Protein AF-A0A5E4VEJ4-F1 (afdb_monomer_lite)

Sequence (225 aa):
MPIIQTTYNMKASEAIQQILTDVASAKANGNQQIIIANLEAYLASALTKAQAEESSAGAEQITEAEHNLEVWKAQLTASTNHSIEMFKSVIEAGQTALRSAIVINGGAAAALLAFAGNAITKGQSLSGDPLLSKVGLGLGWFVAGIGFAGFATGLRYLGQFAYSAWHANRQRSYARVIGDVINCMTIALGIASFTTFFIGGYSTYSAIAKPSETPITYVTPQRGG

Radius of gyration: 43.46 Å; chains: 1; bounding box: 95×43×135 Å

Foldseek 3Di:
DDDPPPLDLCDPVNLVVVVVVVVVVCVVVVDPDDDVVVVVVVVVVSVVVNVVSVVVVVVVVVVVVVVVVVVVVVVVVVVVVVVVVVVVVVVVVLLVLLVVLLVLLVVLLVVLVVVLVVCPVVVVDDDPPLLNVLLVVLSVLSVLLNVLSVVLVVLLVVLVVLVVVCVVPVVPPVSPVSSVVSNVSSVVSSVSSVVSNVVSVVSNCCSVVDDDPDDPPPPDPPPDD

Organism: NCBI:txid1537710

pLDDT: mean 83.49, std 14.88, range [32.09, 98.25]

Secondary structure (DSSP, 8-state):
-----------HHHHHHHHHHHHHHHHHTT-----HHHHHHHHHHHHHHHHHHHHHHHHHHHHHHHHHHHHHHHHHHHHHHHHHHHHHHHHHHHHHHHHHHHHHHHHHHHHHHHHHHHHHHTTSS-TT-HHHHHHHHHHHHHHHHHHHHHHHHHHHHHHHHHHHHHHH-TT-HHHHHHHHHHHHHHHHHHHHHHHHHHHHHHHHHHHHHS---------------

Structure (mmCIF, N/CA/C/O backbone):
data_AF-A0A5E4VEJ4-F1
#
_entry.id   AF-A0A5E4VEJ4-F1
#
loop_
_atom_site.group_PDB
_atom_site.id
_atom_site.type_symbol
_atom_site.label_atom_id
_atom_site.label_alt_id
_atom_site.label_comp_id
_atom_site.label_asym_id
_atom_site.label_entity_id
_atom_site.label_seq_id
_atom_site.pdbx_PDB_ins_code
_atom_site.Cartn_x
_atom_site.Cartn_y
_atom_site.Cartn_z
_atom_site.occupancy
_atom_site.B_iso_or_equiv
_atom_site.auth_seq_id
_atom_site.auth_comp_id
_atom_site.auth_asym_id
_atom_site.auth_atom_id
_atom_site.pdbx_PDB_model_num
ATOM 1 N N . MET A 1 1 ? -13.132 -23.777 37.820 1.00 36.94 1 MET A N 1
ATOM 2 C CA . MET A 1 1 ? -14.581 -23.865 38.102 1.00 36.94 1 MET A CA 1
ATOM 3 C C . MET A 1 1 ? -14.909 -22.800 39.132 1.00 36.94 1 MET A C 1
ATOM 5 O O . MET A 1 1 ? -14.422 -22.940 40.248 1.00 36.94 1 MET A O 1
ATOM 9 N N . PRO A 1 2 ? -15.624 -21.721 38.780 1.00 33.47 2 PRO A N 1
ATOM 10 C CA . PRO A 1 2 ? -16.095 -20.771 39.774 1.00 33.47 2 PRO A CA 1
ATOM 11 C C . PRO A 1 2 ? -17.357 -21.337 40.435 1.00 33.47 2 PRO A C 1
ATOM 13 O O . PRO A 1 2 ? -18.257 -21.836 39.759 1.00 33.47 2 PRO A O 1
ATOM 16 N N . ILE A 1 3 ? -17.388 -21.305 41.763 1.00 32.09 3 ILE A N 1
ATOM 17 C CA . ILE A 1 3 ? -18.571 -21.618 42.559 1.00 32.09 3 ILE A CA 1
ATOM 18 C C . ILE A 1 3 ? -19.457 -20.375 42.485 1.00 32.09 3 ILE A C 1
ATOM 20 O O . ILE A 1 3 ? -19.128 -19.351 43.074 1.00 32.09 3 ILE A O 1
ATOM 24 N N . ILE A 1 4 ? -20.541 -20.451 41.715 1.00 36.22 4 ILE A N 1
ATOM 25 C CA . ILE A 1 4 ? -21.575 -19.415 41.675 1.00 36.22 4 ILE A CA 1
ATOM 26 C C . ILE A 1 4 ? -22.337 -19.514 43.002 1.00 36.22 4 ILE A C 1
ATOM 28 O O . ILE A 1 4 ? -23.220 -20.359 43.151 1.00 36.22 4 ILE A O 1
ATOM 32 N N . GLN A 1 5 ? -21.966 -18.700 43.993 1.00 33.97 5 GLN A N 1
ATOM 33 C CA . GLN A 1 5 ? -22.848 -18.454 45.130 1.00 33.97 5 GLN A CA 1
ATOM 34 C C . GLN A 1 5 ? -24.013 -17.620 44.605 1.00 33.97 5 GLN A C 1
ATOM 36 O O . GLN A 1 5 ? -23.849 -16.484 44.186 1.00 33.97 5 GLN A O 1
ATOM 41 N N . THR A 1 6 ? -25.182 -18.248 44.516 1.00 37.34 6 THR A N 1
ATOM 42 C CA . THR A 1 6 ? -26.414 -17.579 44.100 1.00 37.34 6 THR A CA 1
ATOM 43 C C . THR A 1 6 ? -26.909 -16.776 45.299 1.00 37.34 6 THR A C 1
ATOM 45 O O . THR A 1 6 ? -27.499 -17.347 46.215 1.00 37.34 6 THR A O 1
ATOM 48 N N . THR A 1 7 ? -26.602 -15.482 45.338 1.00 45.97 7 THR A N 1
ATOM 49 C CA . THR A 1 7 ? -27.059 -14.550 46.376 1.00 45.97 7 THR A CA 1
ATOM 50 C C . THR A 1 7 ? -28.583 -14.428 46.270 1.00 45.97 7 THR A C 1
ATOM 52 O O . THR A 1 7 ? -29.122 -13.880 45.307 1.00 45.97 7 THR A O 1
ATOM 55 N N . TYR A 1 8 ? -29.301 -15.046 47.211 1.00 44.69 8 TYR A N 1
ATOM 56 C CA . TYR A 1 8 ? -30.762 -15.097 47.230 1.00 44.69 8 TYR A CA 1
ATOM 57 C C . TYR A 1 8 ? -31.291 -13.737 47.700 1.00 44.69 8 TYR A C 1
ATOM 59 O O . TYR A 1 8 ? -31.298 -13.434 48.886 1.00 44.69 8 TYR A O 1
ATOM 67 N N . ASN A 1 9 ? -31.689 -12.890 46.757 1.00 54.06 9 ASN A N 1
ATOM 68 C CA . ASN A 1 9 ? -32.349 -11.623 47.049 1.00 54.06 9 ASN A CA 1
ATOM 69 C C . ASN A 1 9 ? -33.775 -11.947 47.535 1.00 54.06 9 ASN A C 1
ATOM 71 O O . ASN A 1 9 ? -34.619 -12.276 46.698 1.00 54.06 9 ASN A O 1
ATOM 75 N N . MET A 1 10 ? -34.045 -11.937 48.849 1.00 54.84 10 MET A N 1
ATOM 76 C CA . MET A 1 10 ? -35.395 -12.216 49.360 1.00 54.84 10 MET A CA 1
ATOM 77 C C . MET A 1 10 ? -36.360 -11.161 48.827 1.00 54.84 10 MET A C 1
ATOM 79 O O . MET A 1 10 ? -36.371 -10.009 49.261 1.00 54.84 10 MET A O 1
ATOM 83 N N . LYS A 1 11 ? -37.209 -11.546 47.876 1.00 64.69 11 LYS A N 1
ATOM 84 C CA . LYS A 1 11 ? -38.255 -10.644 47.382 1.00 64.69 11 LYS A CA 1
ATOM 85 C C . LYS A 1 11 ? -39.215 -10.334 48.530 1.00 64.69 11 LYS A C 1
ATOM 87 O O . LYS A 1 11 ? -39.451 -11.181 49.387 1.00 64.69 11 LYS A O 1
ATOM 92 N N . ALA A 1 12 ? -39.862 -9.166 48.511 1.00 66.50 12 ALA A N 1
ATOM 93 C CA . ALA A 1 12 ? -40.876 -8.809 49.514 1.00 66.50 12 ALA A CA 1
ATOM 94 C C . ALA A 1 12 ? -41.949 -9.908 49.698 1.00 66.50 12 ALA A C 1
ATOM 96 O O . ALA A 1 12 ? -42.450 -10.125 50.798 1.00 66.50 12 ALA A O 1
ATOM 97 N N . SER A 1 13 ? -42.251 -10.654 48.631 1.00 70.81 13 SER A N 1
ATOM 98 C CA . SER A 1 13 ? -43.114 -11.836 48.666 1.00 70.81 13 SER A CA 1
ATOM 99 C C . SER A 1 13 ? -42.564 -12.987 49.516 1.00 70.81 13 SER A C 1
ATOM 101 O O . SER A 1 13 ? -43.336 -13.612 50.232 1.00 70.81 13 SER A O 1
ATOM 103 N N . GLU A 1 14 ? -41.260 -13.264 49.463 1.00 70.56 14 GLU A N 1
ATOM 104 C CA . GLU A 1 14 ? -40.598 -14.331 50.230 1.00 70.56 14 GLU A CA 1
ATOM 105 C C . GLU A 1 14 ? -40.458 -13.956 51.706 1.00 70.56 14 GLU A C 1
ATOM 107 O O . GLU A 1 14 ? -40.726 -14.787 52.571 1.00 70.56 14 GLU A O 1
ATOM 112 N N . ALA A 1 15 ? -40.160 -12.688 52.009 1.00 70.94 15 ALA A N 1
ATOM 113 C CA . ALA A 1 15 ? -40.146 -12.184 53.384 1.00 70.94 15 ALA A CA 1
ATOM 114 C C . ALA A 1 15 ? -41.523 -12.336 54.059 1.00 70.94 15 ALA A C 1
ATOM 116 O O . ALA A 1 15 ? -41.624 -12.811 55.190 1.00 70.94 15 ALA A O 1
ATOM 117 N N . ILE A 1 16 ? -42.606 -12.013 53.343 1.00 75.38 16 ILE A N 1
ATOM 118 C CA . ILE A 1 16 ? -43.983 -12.220 53.822 1.00 75.38 16 ILE A CA 1
ATOM 119 C C . ILE A 1 16 ? -44.295 -13.716 53.992 1.00 75.38 16 ILE A C 1
ATOM 121 O O . ILE A 1 16 ? -44.961 -14.106 54.952 1.00 75.38 16 ILE A O 1
ATOM 125 N N . GLN A 1 17 ? -43.795 -14.571 53.099 1.00 79.88 17 GLN A N 1
ATOM 126 C CA . GLN A 1 17 ? -43.983 -16.022 53.172 1.00 79.88 17 GLN A CA 1
ATOM 127 C C . GLN A 1 17 ? -43.268 -16.643 54.380 1.00 79.88 17 GLN A C 1
ATOM 129 O O . GLN A 1 17 ? -43.828 -17.514 55.049 1.00 79.88 17 GLN A O 1
ATOM 134 N N . GLN A 1 18 ? -42.069 -16.157 54.700 1.00 76.88 18 GLN A N 1
ATOM 135 C CA . GLN A 1 18 ? -41.315 -16.569 55.880 1.00 76.88 18 GLN A CA 1
ATOM 136 C C . GLN A 1 18 ? -42.045 -16.166 57.168 1.00 76.88 18 GLN A C 1
ATOM 138 O O . GLN A 1 18 ? -42.249 -17.007 58.042 1.00 76.88 18 GLN A O 1
ATOM 143 N N . ILE A 1 19 ? -42.549 -14.927 57.239 1.00 81.56 19 ILE A N 1
ATOM 144 C CA . ILE A 1 19 ? -43.364 -14.448 58.369 1.00 81.56 19 ILE A CA 1
ATOM 145 C C . ILE A 1 19 ? -44.601 -15.338 58.561 1.00 81.56 19 ILE A C 1
ATOM 147 O O . ILE A 1 19 ? -44.903 -15.753 59.680 1.00 81.56 19 ILE A O 1
ATOM 151 N N . LEU A 1 20 ? -45.313 -15.675 57.480 1.00 81.75 20 LEU A N 1
ATOM 152 C CA . LEU A 1 20 ? -46.487 -16.555 57.539 1.00 81.75 20 LEU A CA 1
ATOM 153 C C . LEU A 1 20 ? -46.141 -17.964 58.042 1.00 81.75 20 LEU A C 1
ATOM 155 O O . LEU A 1 20 ? -46.905 -18.548 58.814 1.00 81.75 20 LEU A O 1
ATOM 159 N N . THR A 1 21 ? -44.991 -18.498 57.634 1.00 84.12 21 THR A N 1
ATOM 160 C CA . THR A 1 21 ? -44.515 -19.833 58.026 1.00 84.12 21 THR A CA 1
ATOM 161 C C . THR A 1 21 ? -44.114 -19.879 59.502 1.00 84.12 21 THR A C 1
ATOM 163 O O . THR A 1 21 ? -44.470 -20.816 60.225 1.00 84.12 21 THR A O 1
ATOM 166 N N . ASP A 1 22 ? -43.451 -18.834 59.989 1.00 80.56 22 ASP A N 1
ATOM 167 C CA . ASP A 1 22 ? -43.015 -18.731 61.382 1.00 80.56 22 ASP A CA 1
ATOM 168 C C . ASP A 1 22 ? -44.213 -18.517 62.326 1.00 80.56 22 ASP A C 1
ATOM 170 O O . ASP A 1 22 ? -44.296 -19.135 63.392 1.00 80.56 22 ASP A O 1
ATOM 174 N N . VAL A 1 23 ? -45.215 -17.737 61.898 1.00 82.62 23 VAL A N 1
ATOM 175 C CA . VAL A 1 23 ? -46.492 -17.580 62.619 1.00 82.62 23 VAL A CA 1
ATOM 176 C C . VAL A 1 23 ? -47.275 -18.898 62.665 1.00 82.62 23 VAL A C 1
ATOM 178 O O . VAL A 1 23 ? -47.818 -19.258 63.714 1.00 82.62 23 VAL A O 1
ATOM 181 N N . ALA A 1 24 ? -47.317 -19.656 61.565 1.00 83.94 24 ALA A N 1
ATOM 182 C CA . ALA A 1 24 ? -47.952 -20.974 61.535 1.00 83.94 24 ALA A CA 1
ATOM 183 C C . ALA A 1 24 ? -47.256 -21.973 62.479 1.00 83.94 24 ALA A C 1
ATOM 185 O O . ALA A 1 24 ? -47.927 -22.739 63.174 1.00 83.94 24 ALA A O 1
ATOM 186 N N . SER A 1 25 ? -45.926 -21.913 62.565 1.00 81.56 25 SER A N 1
ATOM 187 C CA . SER A 1 25 ? -45.118 -22.750 63.460 1.00 81.56 25 SER A CA 1
ATOM 188 C C . SER A 1 25 ? -45.339 -22.397 64.935 1.00 81.56 25 SER A C 1
ATOM 190 O O . SER A 1 25 ? -45.527 -23.285 65.767 1.00 81.56 25 SER A O 1
ATOM 192 N N . ALA A 1 26 ? -45.414 -21.106 65.272 1.00 80.88 26 ALA A N 1
ATOM 193 C CA . ALA A 1 26 ? -45.757 -20.655 66.622 1.00 80.88 26 ALA A CA 1
ATOM 194 C C . ALA A 1 26 ? -47.153 -21.138 67.050 1.00 80.88 26 ALA A C 1
ATOM 196 O O . ALA A 1 26 ? -47.339 -21.587 68.182 1.00 80.88 26 ALA A O 1
ATOM 197 N N . LYS A 1 27 ? -48.117 -21.120 66.122 1.00 81.31 27 LYS A N 1
ATOM 198 C CA . LYS A 1 27 ? -49.472 -21.641 66.342 1.00 81.31 27 LYS A CA 1
ATOM 199 C C . LYS A 1 27 ? -49.487 -23.158 66.562 1.00 81.31 27 LYS A C 1
ATOM 201 O O . LYS A 1 27 ? -50.201 -23.631 67.443 1.00 81.31 27 LYS A O 1
ATOM 206 N N . ALA A 1 28 ? -48.698 -23.918 65.798 1.00 82.62 28 ALA A N 1
ATOM 207 C CA . ALA A 1 28 ? -48.566 -25.370 65.960 1.00 82.62 28 ALA A CA 1
ATOM 208 C C . ALA A 1 28 ? -47.948 -25.763 67.315 1.00 82.62 28 ALA A C 1
ATOM 210 O O . ALA A 1 28 ? -48.326 -26.778 67.893 1.00 82.62 28 ALA A O 1
ATOM 211 N N . ASN A 1 29 ? -47.075 -24.915 67.864 1.00 82.38 29 ASN A N 1
ATOM 212 C CA . ASN A 1 29 ? -46.458 -25.089 69.183 1.00 82.38 29 ASN A CA 1
ATOM 213 C C . ASN A 1 29 ? -47.370 -24.686 70.361 1.00 82.38 29 ASN A C 1
ATOM 215 O O . ASN A 1 29 ? -46.912 -24.610 71.498 1.00 82.38 29 ASN A O 1
ATOM 219 N N . GLY A 1 30 ? -48.659 -24.426 70.111 1.00 78.38 30 GLY A N 1
ATOM 220 C CA . GLY A 1 30 ? -49.653 -24.152 71.152 1.00 78.38 30 GLY A CA 1
ATOM 221 C C . GLY A 1 30 ? -49.738 -22.692 71.602 1.00 78.38 30 GLY A C 1
ATOM 222 O O . GLY A 1 30 ? -50.547 -22.381 72.479 1.00 78.38 30 GLY A O 1
ATOM 223 N N . ASN A 1 31 ? -48.979 -21.774 70.992 1.00 78.31 31 ASN A N 1
ATOM 224 C CA . ASN A 1 31 ? -49.109 -20.350 71.294 1.00 78.31 31 ASN A CA 1
ATOM 225 C C . ASN A 1 31 ? -50.397 -19.798 70.672 1.00 78.31 31 ASN A C 1
ATOM 227 O O . ASN A 1 31 ? -50.529 -19.696 69.453 1.00 78.31 31 ASN A O 1
ATOM 231 N N . GLN A 1 32 ? -51.346 -19.410 71.524 1.00 75.31 32 GLN A N 1
ATOM 232 C CA . GLN A 1 32 ? -52.608 -18.782 71.111 1.00 75.31 32 GLN A CA 1
ATOM 233 C C . GLN A 1 32 ? -52.542 -17.247 71.108 1.00 75.31 32 GLN A C 1
ATOM 235 O O . GLN A 1 32 ? -53.433 -16.596 70.568 1.00 75.31 32 GLN A O 1
ATOM 240 N N . GLN A 1 33 ? -51.497 -16.665 71.707 1.00 72.38 33 GLN A N 1
ATOM 241 C CA . GLN A 1 33 ? -51.284 -15.221 71.813 1.00 72.38 33 GLN A CA 1
ATOM 242 C C . GLN A 1 33 ? -49.807 -14.898 71.561 1.00 72.38 33 GLN A C 1
ATOM 244 O O . GLN A 1 33 ? -48.923 -15.605 72.045 1.00 72.38 33 GLN A O 1
ATOM 249 N N . ILE A 1 34 ? -49.543 -13.831 70.804 1.00 75.19 34 ILE A N 1
ATOM 250 C CA . ILE A 1 34 ? -48.192 -13.323 70.544 1.00 75.19 34 ILE A CA 1
ATOM 251 C C . ILE A 1 34 ? -48.031 -12.022 71.327 1.00 75.19 34 ILE A C 1
ATOM 253 O O . ILE A 1 34 ? -48.803 -11.082 71.147 1.00 75.19 34 ILE A O 1
ATOM 257 N N . ILE A 1 35 ? -47.026 -11.969 72.201 1.00 82.06 35 ILE A N 1
ATOM 258 C CA . ILE A 1 35 ? -46.667 -10.744 72.919 1.00 82.06 35 ILE A CA 1
ATOM 259 C C . ILE A 1 35 ? -46.070 -9.763 71.908 1.00 82.06 35 ILE A C 1
ATOM 261 O O . ILE A 1 35 ? -45.133 -10.116 71.191 1.00 82.06 35 ILE A O 1
ATOM 265 N N . ILE A 1 36 ? -46.587 -8.532 71.880 1.00 77.62 36 ILE A N 1
ATOM 266 C CA . ILE A 1 36 ? -46.180 -7.483 70.929 1.00 77.62 36 ILE A CA 1
ATOM 267 C C . ILE A 1 36 ? -44.658 -7.282 70.940 1.00 77.62 36 ILE A C 1
ATOM 269 O O . ILE A 1 36 ? -44.044 -7.288 69.880 1.00 77.62 36 ILE A O 1
ATOM 273 N N . ALA A 1 37 ? -44.036 -7.251 72.122 1.00 77.44 37 ALA A N 1
ATOM 274 C CA . ALA A 1 37 ? -42.585 -7.109 72.268 1.00 77.44 37 ALA A CA 1
ATOM 275 C C . ALA A 1 37 ? -41.772 -8.208 71.545 1.00 77.44 37 ALA A C 1
ATOM 277 O O . ALA A 1 37 ? -40.707 -7.937 70.994 1.00 77.44 37 ALA A O 1
ATOM 278 N N . ASN A 1 38 ? -42.277 -9.448 71.495 1.00 80.31 38 ASN A N 1
ATOM 279 C CA . ASN A 1 38 ? -41.603 -10.547 70.794 1.00 80.31 38 ASN A CA 1
ATOM 280 C C . ASN A 1 38 ? -41.754 -10.420 69.273 1.00 80.31 38 ASN A C 1
ATOM 282 O O . ASN A 1 38 ? -40.832 -10.756 68.530 1.00 80.31 38 ASN A O 1
ATOM 286 N N . LEU A 1 39 ? -42.906 -9.923 68.810 1.00 79.56 39 LEU A N 1
ATOM 287 C CA . LEU A 1 39 ? -43.142 -9.650 67.395 1.00 79.56 39 LEU A CA 1
ATOM 288 C C . LEU A 1 39 ? -42.284 -8.476 66.907 1.00 79.56 39 LEU A C 1
ATOM 290 O O . LEU A 1 39 ? -41.692 -8.567 65.837 1.00 79.56 39 LEU A O 1
ATOM 294 N N . GLU A 1 40 ? -42.160 -7.413 67.703 1.00 80.94 40 GLU A N 1
ATOM 295 C CA . GLU A 1 40 ? -41.285 -6.270 67.415 1.00 80.94 40 GLU A CA 1
ATOM 296 C C . GLU A 1 40 ? -39.817 -6.694 67.319 1.00 80.94 40 GLU A C 1
ATOM 298 O O . GLU A 1 40 ? -39.142 -6.344 66.352 1.00 80.94 40 GLU A O 1
ATOM 303 N N . ALA A 1 41 ? -39.334 -7.510 68.263 1.00 82.38 41 ALA A N 1
ATOM 304 C CA . ALA A 1 41 ? -37.970 -8.039 68.230 1.00 82.38 41 ALA A CA 1
ATOM 305 C C . ALA A 1 41 ? -37.714 -8.912 66.988 1.00 82.38 41 ALA A C 1
ATOM 307 O O . ALA A 1 41 ? -36.671 -8.795 66.340 1.00 82.38 41 ALA A O 1
ATOM 308 N N . TYR A 1 42 ? -38.680 -9.760 66.622 1.00 80.75 42 TYR A N 1
ATOM 309 C CA . TYR A 1 42 ? -38.592 -10.585 65.420 1.00 80.75 42 TYR A CA 1
ATOM 310 C C . TYR A 1 42 ? -38.570 -9.728 64.145 1.00 80.75 42 TYR A C 1
ATOM 312 O O . TYR A 1 42 ? -37.654 -9.875 63.334 1.00 80.75 42 TYR A O 1
ATOM 320 N N . LEU A 1 43 ? -39.507 -8.786 63.993 1.00 81.75 43 LEU A N 1
ATOM 321 C CA . LEU A 1 43 ? -39.581 -7.893 62.831 1.00 81.75 43 LEU A CA 1
ATOM 322 C C . LEU A 1 43 ? -38.334 -7.007 62.706 1.00 81.75 43 LEU A C 1
ATOM 324 O O . LEU A 1 43 ? -37.825 -6.840 61.601 1.00 81.75 43 LEU A O 1
ATOM 328 N N . ALA A 1 44 ? -37.790 -6.506 63.818 1.00 83.94 44 ALA A N 1
ATOM 329 C CA . ALA A 1 44 ? -36.536 -5.753 63.826 1.00 83.94 44 ALA A CA 1
ATOM 330 C C . ALA A 1 44 ? -35.353 -6.604 63.335 1.00 83.94 44 ALA A C 1
ATOM 332 O O . ALA A 1 44 ? -34.525 -6.135 62.550 1.00 83.94 44 ALA A O 1
ATOM 333 N N . SER A 1 45 ? -35.289 -7.876 63.742 1.00 78.81 45 SER A N 1
ATOM 334 C CA . SER A 1 45 ? -34.247 -8.799 63.279 1.00 78.81 45 SER A CA 1
ATOM 335 C C . SER A 1 45 ? -34.396 -9.159 61.794 1.00 78.81 45 SER A C 1
ATOM 337 O O . SER A 1 45 ? -33.396 -9.215 61.078 1.00 78.81 45 SER A O 1
ATOM 339 N N . ALA A 1 46 ? -35.630 -9.345 61.315 1.00 79.62 46 ALA A N 1
ATOM 340 C CA . ALA A 1 46 ? -35.928 -9.624 59.912 1.00 79.62 46 ALA A CA 1
ATOM 341 C C . ALA A 1 46 ? -35.592 -8.420 59.017 1.00 79.62 46 ALA A C 1
ATOM 343 O O . ALA A 1 46 ? -34.957 -8.588 57.979 1.00 79.62 46 ALA A O 1
ATOM 344 N N . LEU A 1 47 ? -35.929 -7.204 59.461 1.00 79.38 47 LEU A N 1
ATOM 345 C CA . LEU A 1 47 ? -35.583 -5.956 58.777 1.00 79.38 47 LEU A CA 1
ATOM 346 C C . LEU A 1 47 ? -34.064 -5.759 58.683 1.00 79.38 47 LEU A C 1
ATOM 348 O O . LEU A 1 47 ? -33.554 -5.429 57.618 1.00 79.38 47 LEU A O 1
ATOM 352 N N . THR A 1 48 ? -33.335 -6.015 59.773 1.00 82.31 48 THR A N 1
ATOM 353 C CA . THR A 1 48 ? -31.870 -5.869 59.807 1.00 82.31 48 THR A CA 1
ATOM 354 C C . THR A 1 48 ? -31.181 -6.835 58.837 1.00 82.31 48 THR A C 1
ATOM 356 O O . THR A 1 48 ? -30.234 -6.451 58.155 1.00 82.31 48 THR A O 1
ATOM 359 N N . LYS A 1 49 ? -31.667 -8.081 58.741 1.00 80.25 49 LYS A N 1
ATOM 360 C CA . LYS A 1 49 ? -31.159 -9.069 57.774 1.00 80.25 49 LYS A CA 1
ATOM 361 C C . LYS A 1 49 ? -31.439 -8.649 56.332 1.00 80.25 49 LYS A C 1
ATOM 363 O O . LYS A 1 49 ? -30.512 -8.637 55.532 1.00 80.25 49 LYS A O 1
ATOM 368 N N . ALA A 1 50 ? -32.671 -8.229 56.035 1.00 74.38 50 ALA A N 1
ATOM 369 C CA . ALA A 1 50 ? -33.047 -7.757 54.703 1.00 74.38 50 ALA A CA 1
ATOM 370 C C . ALA A 1 50 ? -32.199 -6.549 54.255 1.00 74.38 50 ALA A C 1
ATOM 372 O O . ALA A 1 50 ? -31.685 -6.534 53.143 1.00 74.38 50 ALA A O 1
ATOM 373 N N . GLN A 1 51 ? -31.966 -5.575 55.141 1.00 78.00 51 GLN A N 1
ATOM 374 C CA . GLN A 1 51 ? -31.125 -4.407 54.842 1.00 78.00 51 GLN A CA 1
ATOM 375 C C . GLN A 1 51 ? -29.648 -4.766 54.622 1.00 78.00 51 GLN A C 1
ATOM 377 O O . GLN A 1 51 ? -28.985 -4.167 53.773 1.00 78.00 51 GLN A O 1
ATOM 382 N N . ALA A 1 52 ? -29.114 -5.729 55.379 1.00 75.25 52 ALA A N 1
ATOM 383 C CA . ALA A 1 52 ? -27.744 -6.204 55.196 1.00 75.25 52 ALA A CA 1
ATOM 384 C C . ALA A 1 52 ? -27.566 -6.924 53.847 1.00 75.25 52 ALA A C 1
ATOM 386 O O . ALA A 1 52 ? -26.572 -6.684 53.163 1.00 75.25 52 ALA A O 1
ATOM 387 N N . GLU A 1 53 ? -28.544 -7.744 53.452 1.00 70.50 53 GLU A N 1
ATOM 388 C CA . GLU A 1 53 ? -28.562 -8.469 52.175 1.00 70.50 53 GLU A CA 1
ATOM 389 C C . GLU A 1 53 ? -28.745 -7.533 50.968 1.00 70.50 53 GLU A C 1
ATOM 391 O O . GLU A 1 53 ? -28.038 -7.678 49.970 1.00 70.50 53 GLU A O 1
ATOM 396 N N . GLU A 1 54 ? -29.619 -6.524 51.062 1.00 71.56 54 GLU A N 1
ATOM 397 C CA . GLU A 1 54 ? -29.773 -5.487 50.029 1.00 71.56 54 GLU A CA 1
ATOM 398 C C . GLU A 1 54 ? -28.481 -4.679 49.836 1.00 71.56 54 GLU A C 1
ATOM 400 O O . GLU A 1 54 ? -28.070 -4.409 48.705 1.00 71.56 54 GLU A O 1
ATOM 405 N N . SER A 1 55 ? -27.807 -4.327 50.936 1.00 72.88 55 SER A N 1
ATOM 406 C CA . SER A 1 55 ? -26.532 -3.601 50.906 1.00 72.88 55 SER A CA 1
ATOM 407 C C . SER A 1 55 ? -25.416 -4.430 50.257 1.00 72.88 55 SER A C 1
ATOM 409 O O . SER A 1 55 ? -24.674 -3.923 49.412 1.00 72.88 55 SER A O 1
ATOM 411 N N . SER A 1 56 ? -25.323 -5.727 50.575 1.00 71.38 56 SER A N 1
ATOM 412 C CA . SER A 1 56 ? -24.343 -6.625 49.952 1.00 71.38 56 SER A CA 1
ATOM 413 C C . SER A 1 56 ? -24.658 -6.926 48.485 1.00 71.38 56 SER A C 1
ATOM 415 O O . SER A 1 56 ? -23.743 -6.944 47.665 1.00 71.38 56 SER A O 1
ATOM 417 N N . ALA A 1 57 ? -25.935 -7.092 48.123 1.00 73.62 57 ALA A N 1
ATOM 418 C CA . ALA A 1 57 ? -26.359 -7.307 46.738 1.00 73.62 57 ALA A CA 1
ATOM 419 C C . ALA A 1 57 ? -26.110 -6.067 45.861 1.00 73.62 57 ALA A C 1
ATOM 421 O O . ALA A 1 57 ? -25.712 -6.192 44.702 1.00 73.62 57 ALA A O 1
ATOM 422 N N . GLY A 1 58 ? -26.295 -4.863 46.413 1.00 75.94 58 GLY A N 1
ATOM 423 C CA . GLY A 1 58 ? -25.919 -3.613 45.752 1.00 75.94 58 GLY A CA 1
ATOM 424 C C . GLY A 1 58 ? -24.409 -3.508 45.519 1.00 75.94 58 GLY A C 1
ATOM 425 O O . GLY A 1 58 ? -23.981 -3.129 44.430 1.00 75.94 58 GLY A O 1
ATOM 426 N N . ALA A 1 59 ? -23.595 -3.899 46.504 1.00 78.38 59 ALA A N 1
ATOM 427 C CA . ALA A 1 59 ? -22.137 -3.919 46.378 1.00 78.38 59 ALA A CA 1
ATOM 428 C C . ALA A 1 59 ? -21.639 -4.950 45.344 1.00 78.38 59 ALA A C 1
ATOM 430 O O . ALA A 1 59 ? -20.728 -4.646 44.569 1.00 78.38 59 ALA A O 1
ATOM 431 N N . GLU A 1 60 ? -22.253 -6.136 45.275 1.00 80.75 60 GLU A N 1
ATOM 432 C CA . GLU A 1 60 ? -21.965 -7.135 44.232 1.00 80.75 60 GLU A CA 1
ATOM 433 C C . GLU A 1 60 ? -22.330 -6.621 42.834 1.00 80.75 60 GLU A C 1
ATOM 435 O O . GLU A 1 60 ? -21.506 -6.715 41.926 1.00 80.75 60 GLU A O 1
ATOM 440 N N . GLN A 1 61 ? -23.506 -6.007 42.657 1.00 83.00 61 GLN A N 1
ATOM 441 C CA . GLN A 1 61 ? -23.913 -5.432 41.366 1.00 83.00 61 GLN A CA 1
ATOM 442 C C . GLN A 1 61 ? -22.981 -4.312 40.894 1.00 83.00 61 GLN A C 1
ATOM 444 O O . GLN A 1 61 ? -22.676 -4.228 39.705 1.00 83.00 61 GLN A O 1
ATOM 449 N N . ILE A 1 62 ? -22.514 -3.455 41.807 1.00 85.25 62 ILE A N 1
ATOM 450 C CA . ILE A 1 62 ? -21.528 -2.413 41.485 1.00 85.25 62 ILE A CA 1
ATOM 451 C C . ILE A 1 62 ? -20.211 -3.060 41.046 1.00 85.25 62 ILE A C 1
ATOM 453 O O . ILE A 1 62 ? -19.670 -2.681 40.011 1.00 85.25 62 ILE A O 1
ATOM 457 N N . THR A 1 63 ? -19.741 -4.074 41.775 1.00 87.12 63 THR A N 1
ATOM 458 C CA . THR A 1 63 ? -18.502 -4.801 41.452 1.00 87.12 63 THR A CA 1
ATOM 459 C C . THR A 1 63 ? -18.590 -5.494 40.087 1.00 87.12 63 THR A C 1
ATOM 461 O O . THR A 1 63 ? -17.655 -5.436 39.289 1.00 87.12 63 THR A O 1
ATOM 464 N N . GLU A 1 64 ? -19.728 -6.119 39.775 1.00 85.94 64 GLU A N 1
ATOM 465 C CA . GLU A 1 64 ? -19.978 -6.744 38.473 1.00 85.94 64 GLU A CA 1
ATOM 466 C C . GLU A 1 64 ? -20.034 -5.698 37.349 1.00 85.94 64 GLU A C 1
ATOM 468 O O . GLU A 1 64 ? -19.442 -5.889 36.283 1.00 85.94 64 GLU A O 1
ATOM 473 N N . ALA A 1 65 ? -20.701 -4.565 37.582 1.00 88.56 65 ALA A N 1
ATOM 474 C CA . ALA A 1 65 ? -20.757 -3.465 36.626 1.00 88.56 65 ALA A CA 1
ATOM 475 C C . ALA A 1 65 ? -19.367 -2.864 36.359 1.00 88.56 65 ALA A C 1
ATOM 477 O O . ALA A 1 65 ? -19.030 -2.602 35.202 1.00 88.56 65 ALA A O 1
ATOM 478 N N . GLU A 1 66 ? -18.546 -2.684 37.396 1.00 89.69 66 GLU A N 1
ATOM 479 C CA . GLU A 1 66 ? -17.156 -2.232 37.281 1.00 89.69 66 GLU A CA 1
ATOM 480 C C . GLU A 1 66 ? -16.311 -3.227 36.488 1.00 89.69 66 GLU A C 1
ATOM 482 O O . GLU A 1 66 ? -15.641 -2.832 35.532 1.00 89.69 66 GLU A O 1
ATOM 487 N N . HIS A 1 67 ? -16.410 -4.521 36.800 1.00 91.19 67 HIS A N 1
ATOM 488 C CA . HIS A 1 67 ? -15.706 -5.565 36.062 1.00 91.19 67 HIS A CA 1
ATOM 489 C C . HIS A 1 67 ? -16.095 -5.583 34.577 1.00 91.19 67 HIS A C 1
ATOM 491 O O . HIS A 1 67 ? -15.233 -5.592 33.696 1.00 91.19 67 HIS A O 1
ATOM 497 N N . ASN A 1 68 ? -17.393 -5.519 34.273 1.00 92.06 68 ASN A N 1
ATOM 498 C CA . ASN A 1 68 ? -17.889 -5.466 32.898 1.00 92.06 68 ASN A CA 1
ATOM 499 C C . ASN A 1 68 ? -17.387 -4.219 32.155 1.00 92.06 68 ASN A C 1
ATOM 501 O O . ASN A 1 68 ? -17.039 -4.288 30.974 1.00 92.06 68 ASN A O 1
ATOM 505 N N . LEU A 1 69 ? -17.307 -3.082 32.847 1.00 93.19 69 LEU A N 1
ATOM 506 C CA . LEU A 1 69 ? -16.775 -1.834 32.310 1.00 93.19 69 LEU A CA 1
ATOM 507 C C . LEU A 1 69 ? -15.270 -1.954 32.019 1.00 93.19 69 LEU A C 1
ATOM 509 O O . LEU A 1 69 ? -14.814 -1.508 30.963 1.00 93.19 69 LEU A O 1
ATOM 513 N N . GLU A 1 70 ? -14.498 -2.585 32.903 1.00 93.81 70 GLU A N 1
ATOM 514 C CA . GLU A 1 70 ? -13.076 -2.872 32.681 1.00 93.81 70 GLU A CA 1
ATOM 515 C C . GLU A 1 70 ? -12.854 -3.793 31.483 1.00 93.81 70 GLU A C 1
ATOM 517 O O . GLU A 1 70 ? -12.038 -3.478 30.612 1.00 93.81 70 GLU A O 1
ATOM 522 N N . VAL A 1 71 ? -13.620 -4.882 31.382 1.00 95.50 71 VAL A N 1
ATOM 523 C CA . VAL A 1 71 ? -13.574 -5.798 30.234 1.00 95.50 71 VAL A CA 1
ATOM 524 C C . VAL A 1 71 ? -13.913 -5.053 28.945 1.00 95.50 71 VAL A C 1
ATOM 526 O O . VAL A 1 71 ? -13.187 -5.176 27.956 1.00 95.50 71 VAL A O 1
ATOM 529 N N . TRP A 1 72 ? -14.958 -4.224 28.951 1.00 94.06 72 TRP A N 1
ATOM 530 C CA . TRP A 1 72 ? -15.349 -3.430 27.787 1.00 94.06 72 TRP A CA 1
ATOM 531 C C . TRP A 1 72 ? -14.264 -2.426 27.376 1.00 94.06 72 TRP A C 1
ATOM 533 O O . TRP A 1 72 ? -13.919 -2.333 26.195 1.00 94.06 72 TRP A O 1
ATOM 543 N N . LYS A 1 73 ? -13.658 -1.715 28.337 1.00 94.94 73 LYS A N 1
ATOM 544 C CA . LYS A 1 73 ? -12.518 -0.814 28.085 1.00 94.94 73 LYS A CA 1
ATOM 545 C C . LYS A 1 73 ? -11.330 -1.566 27.496 1.00 94.94 73 LYS A C 1
ATOM 547 O O . LYS A 1 73 ? -10.720 -1.083 26.537 1.00 94.94 73 LYS A O 1
ATOM 552 N N . ALA A 1 74 ? -11.002 -2.732 28.050 1.00 94.81 74 ALA A N 1
ATOM 553 C CA . ALA A 1 74 ? -9.900 -3.562 27.580 1.00 94.81 74 ALA A CA 1
ATOM 554 C C . ALA A 1 74 ? -10.144 -4.042 26.143 1.00 94.81 74 ALA A C 1
ATOM 556 O O . ALA A 1 74 ? -9.266 -3.903 25.291 1.00 94.81 74 ALA A O 1
ATOM 557 N N . GLN A 1 75 ? -11.354 -4.517 25.842 1.00 94.44 75 GLN A N 1
ATOM 558 C CA . GLN A 1 75 ? -11.751 -4.945 24.499 1.00 94.44 75 GLN A CA 1
ATOM 559 C C . GLN A 1 75 ? -11.726 -3.792 23.491 1.00 94.44 75 GLN A C 1
ATOM 561 O O . GLN A 1 75 ? -11.162 -3.937 22.405 1.00 94.44 75 GLN A O 1
ATOM 566 N N . LEU A 1 76 ? -12.281 -2.628 23.845 1.00 94.88 76 LEU A N 1
ATOM 567 C CA . LEU A 1 76 ? -12.283 -1.449 22.976 1.00 94.88 76 LEU A CA 1
ATOM 568 C C . LEU A 1 76 ? -10.858 -0.973 22.675 1.00 94.88 76 LEU A C 1
ATOM 570 O O . LEU A 1 76 ? -10.534 -0.658 21.527 1.00 94.88 76 LEU A O 1
ATOM 574 N N . THR A 1 77 ? -9.997 -0.959 23.693 1.00 95.31 77 THR A N 1
ATOM 575 C CA . THR A 1 77 ? -8.584 -0.584 23.556 1.00 95.31 77 THR A CA 1
ATOM 576 C C . THR A 1 77 ? -7.841 -1.581 22.673 1.00 95.31 77 THR A C 1
ATOM 578 O O . THR A 1 77 ? -7.157 -1.170 21.738 1.00 95.31 77 THR A O 1
ATOM 581 N N . ALA A 1 78 ? -8.025 -2.884 22.900 1.00 94.75 78 ALA A N 1
ATOM 582 C CA . ALA A 1 78 ? -7.416 -3.930 22.084 1.00 94.75 78 ALA A CA 1
ATOM 583 C C . ALA A 1 78 ? -7.853 -3.832 20.613 1.00 94.75 78 ALA A C 1
ATOM 585 O O . ALA A 1 78 ? -7.008 -3.821 19.720 1.00 94.75 78 ALA A O 1
ATOM 586 N N . SER A 1 79 ? -9.154 -3.669 20.352 1.00 93.50 79 SER A N 1
ATOM 587 C CA . SER A 1 79 ? -9.696 -3.523 18.993 1.00 93.50 79 SER A CA 1
ATOM 588 C C . SER A 1 79 ? -9.192 -2.257 18.294 1.00 93.50 79 SER A C 1
ATOM 590 O O . SER A 1 79 ? -8.885 -2.278 17.097 1.00 93.50 79 SER A O 1
ATOM 592 N N . THR A 1 80 ? -9.101 -1.142 19.022 1.00 93.62 80 THR A N 1
ATOM 593 C CA . THR A 1 80 ? -8.602 0.132 18.484 1.00 93.62 80 THR A CA 1
ATOM 594 C C . THR A 1 80 ? -7.118 0.032 18.150 1.00 93.62 80 THR A C 1
ATOM 596 O O . THR A 1 80 ? -6.718 0.378 17.039 1.00 93.62 80 THR A O 1
ATOM 599 N N . ASN A 1 81 ? -6.311 -0.505 19.069 1.00 94.69 81 ASN A N 1
ATOM 600 C CA . ASN A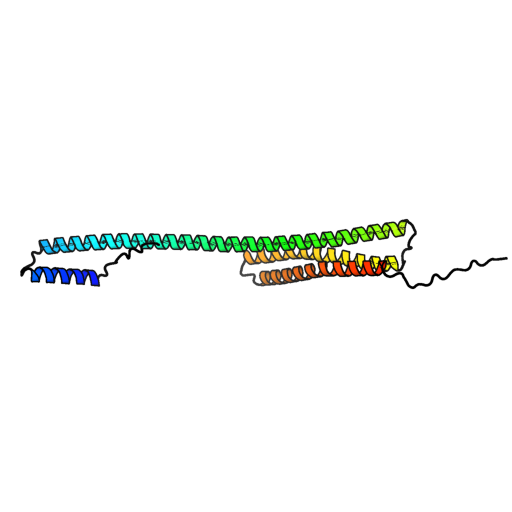 1 81 ? -4.875 -0.692 18.869 1.00 94.69 81 ASN A CA 1
ATOM 601 C C . ASN A 1 81 ? -4.593 -1.629 17.697 1.00 94.69 81 ASN A C 1
ATOM 603 O O . ASN A 1 81 ? -3.812 -1.273 16.818 1.00 94.69 81 ASN A O 1
ATOM 607 N N . HIS A 1 82 ? -5.299 -2.759 17.627 1.00 95.69 82 HIS A N 1
ATOM 608 C CA . HIS A 1 82 ? -5.203 -3.689 16.507 1.00 95.69 82 HIS A CA 1
ATOM 609 C C . HIS A 1 82 ? -5.517 -3.003 15.168 1.00 95.69 82 HIS A C 1
ATOM 611 O O . HIS A 1 82 ? -4.785 -3.161 14.194 1.00 95.69 82 HIS A O 1
ATOM 617 N N . SER A 1 83 ? -6.572 -2.185 15.112 1.00 92.00 83 SER A N 1
ATOM 618 C CA . SER A 1 83 ? -6.944 -1.456 13.890 1.00 92.00 83 SER A CA 1
ATOM 619 C C . SER A 1 83 ? -5.882 -0.432 13.473 1.00 92.00 83 SER A C 1
ATOM 621 O O . SER A 1 83 ? -5.587 -0.293 12.285 1.00 92.00 83 SER A O 1
ATOM 623 N N . ILE A 1 84 ? -5.288 0.274 14.439 1.00 92.44 84 ILE A N 1
ATOM 624 C CA . ILE A 1 84 ? -4.204 1.236 14.194 1.00 92.44 84 ILE A CA 1
ATOM 625 C C . ILE A 1 84 ? -2.952 0.519 13.686 1.00 92.44 84 ILE A C 1
ATOM 627 O O . ILE A 1 84 ? -2.328 0.988 12.734 1.00 92.44 84 ILE A O 1
ATOM 631 N N . GLU A 1 85 ? -2.580 -0.597 14.309 1.00 96.31 85 GLU A N 1
ATOM 632 C CA . GLU A 1 85 ? -1.406 -1.382 13.934 1.00 96.31 85 GLU A CA 1
ATOM 633 C C . GLU A 1 85 ? -1.561 -1.966 12.530 1.00 96.31 85 GLU A C 1
ATOM 635 O O . GLU A 1 85 ? -0.723 -1.703 11.671 1.00 96.31 85 GLU A O 1
ATOM 640 N N . MET A 1 86 ? -2.695 -2.612 12.241 1.00 95.44 86 MET A N 1
ATOM 641 C CA . MET A 1 86 ? -3.011 -3.122 10.904 1.00 95.44 86 MET A CA 1
ATOM 642 C C . MET A 1 86 ? -2.959 -2.026 9.836 1.00 95.44 86 MET A C 1
ATOM 644 O O . MET A 1 86 ? -2.395 -2.226 8.758 1.00 95.44 86 MET A O 1
ATOM 648 N N . PHE A 1 87 ? -3.509 -0.843 10.126 1.00 89.50 87 PHE A N 1
ATOM 649 C CA . PHE A 1 87 ? -3.440 0.287 9.203 1.00 89.50 87 PHE A CA 1
ATOM 650 C C . PHE A 1 87 ? -1.992 0.723 8.950 1.00 89.50 87 PHE A C 1
ATOM 652 O O . PHE A 1 87 ? -1.595 0.882 7.793 1.00 89.50 87 PHE A O 1
ATOM 659 N N . LYS A 1 88 ? -1.180 0.871 10.005 1.00 92.12 88 LYS A N 1
ATOM 660 C CA . LYS A 1 88 ? 0.247 1.212 9.886 1.00 92.12 88 LYS A CA 1
ATOM 661 C C . LYS A 1 88 ? 1.010 0.176 9.065 1.00 92.12 88 LYS A C 1
ATOM 663 O O . LYS A 1 88 ? 1.708 0.567 8.134 1.00 92.12 88 LYS A O 1
ATOM 668 N N . SER A 1 89 ? 0.810 -1.115 9.323 1.00 95.56 89 SER A N 1
ATOM 669 C CA . SER A 1 89 ? 1.470 -2.190 8.575 1.00 95.56 89 SER A CA 1
ATOM 670 C C . SER A 1 89 ? 1.153 -2.133 7.079 1.00 95.56 89 SER A C 1
ATOM 672 O O . SER A 1 89 ? 2.057 -2.241 6.254 1.00 95.56 89 SER A O 1
ATOM 674 N N . VAL A 1 90 ? -0.107 -1.891 6.696 1.00 91.12 90 VAL A N 1
ATOM 675 C CA . VAL A 1 90 ? -0.496 -1.751 5.277 1.00 91.12 90 VAL A CA 1
ATOM 676 C C . VAL A 1 90 ? 0.149 -0.518 4.634 1.00 91.12 90 VAL A C 1
ATOM 678 O O . VAL A 1 90 ? 0.632 -0.573 3.500 1.00 91.12 90 VAL A O 1
ATOM 681 N N . ILE A 1 91 ? 0.188 0.605 5.355 1.00 89.00 91 ILE A N 1
ATOM 682 C CA . ILE A 1 91 ? 0.852 1.840 4.922 1.00 89.00 91 ILE A CA 1
ATOM 683 C C . ILE A 1 91 ? 2.352 1.617 4.687 1.00 89.00 91 ILE A C 1
ATOM 685 O O . ILE A 1 91 ? 2.865 2.027 3.641 1.00 89.00 91 ILE A O 1
ATOM 689 N N . GLU A 1 92 ? 3.037 0.975 5.627 1.00 94.19 92 GLU A N 1
ATOM 690 C CA . GLU A 1 92 ? 4.473 0.696 5.558 1.00 94.19 92 GLU A CA 1
ATOM 691 C C . GLU A 1 92 ? 4.805 -0.302 4.448 1.00 94.19 92 GLU A C 1
ATOM 693 O O . GLU A 1 92 ? 5.741 -0.074 3.676 1.00 94.19 92 GLU A O 1
ATOM 698 N N . ALA A 1 93 ? 4.001 -1.357 4.291 1.00 95.06 93 ALA A N 1
ATOM 699 C CA . ALA A 1 93 ? 4.138 -2.309 3.193 1.00 95.06 93 ALA A CA 1
ATOM 700 C C . ALA A 1 93 ? 3.991 -1.614 1.829 1.00 95.06 93 ALA A C 1
ATOM 702 O O . ALA A 1 93 ? 4.824 -1.807 0.943 1.00 95.06 93 ALA A O 1
ATOM 703 N N . GLY A 1 94 ? 2.992 -0.737 1.672 1.00 93.06 94 GLY A N 1
ATOM 704 C CA . GLY A 1 94 ? 2.794 0.038 0.445 1.00 93.06 94 GLY A CA 1
ATOM 705 C C . GLY A 1 94 ? 3.949 1.001 0.144 1.00 93.06 94 GLY A C 1
ATOM 706 O O . GLY A 1 94 ? 4.407 1.084 -0.994 1.00 93.06 94 GLY A O 1
ATOM 707 N N . GLN A 1 95 ? 4.468 1.703 1.157 1.00 93.12 95 GLN A N 1
ATOM 708 C CA . GLN A 1 95 ? 5.650 2.562 0.998 1.00 93.12 95 GLN A CA 1
ATOM 709 C C . GLN A 1 95 ? 6.893 1.760 0.612 1.00 93.12 95 GLN A C 1
ATOM 711 O O . GLN A 1 95 ? 7.661 2.192 -0.247 1.00 93.12 95 GLN A O 1
ATOM 716 N N . THR A 1 96 ? 7.082 0.595 1.227 1.00 96.62 96 THR A N 1
ATOM 717 C CA . THR A 1 96 ? 8.195 -0.305 0.917 1.00 96.62 96 THR A CA 1
ATOM 718 C C . THR A 1 96 ? 8.094 -0.795 -0.523 1.00 96.62 96 THR A C 1
ATOM 720 O O . THR A 1 96 ? 9.064 -0.675 -1.263 1.00 96.62 96 THR A O 1
ATOM 723 N N . ALA A 1 97 ? 6.908 -1.220 -0.968 1.00 96.56 97 ALA A N 1
ATOM 724 C CA . ALA A 1 97 ? 6.669 -1.635 -2.348 1.00 96.56 97 ALA A CA 1
ATOM 725 C C . ALA A 1 97 ? 6.975 -0.521 -3.366 1.00 96.56 97 ALA A C 1
ATOM 727 O O . ALA A 1 97 ? 7.669 -0.770 -4.350 1.00 96.56 97 ALA A O 1
ATOM 728 N N . LEU A 1 98 ? 6.523 0.717 -3.125 1.00 96.56 98 LEU A N 1
ATOM 729 C CA . LEU A 1 98 ? 6.814 1.853 -4.013 1.00 96.56 98 LEU A CA 1
ATOM 730 C C . LEU A 1 98 ? 8.307 2.204 -4.040 1.00 96.56 98 LEU A C 1
ATOM 732 O O . LEU A 1 98 ? 8.856 2.462 -5.110 1.00 96.56 98 LEU A O 1
ATOM 736 N N . ARG A 1 99 ? 8.991 2.170 -2.889 1.00 97.00 99 ARG A N 1
ATOM 737 C CA . ARG A 1 99 ? 10.449 2.368 -2.825 1.00 97.00 99 ARG A CA 1
ATOM 738 C C . ARG A 1 99 ? 11.186 1.281 -3.597 1.00 97.00 99 ARG A C 1
ATOM 740 O O . ARG A 1 99 ? 12.073 1.603 -4.381 1.00 97.00 99 ARG A O 1
ATOM 747 N N . SER A 1 100 ? 10.794 0.020 -3.433 1.00 97.88 100 SER A N 1
ATOM 748 C CA . SER A 1 100 ? 11.338 -1.089 -4.215 1.00 97.88 100 SER A CA 1
ATOM 749 C C . SER A 1 100 ? 11.108 -0.875 -5.708 1.00 97.88 100 SER A C 1
ATOM 751 O O . SER A 1 100 ? 12.053 -1.020 -6.474 1.00 97.88 100 SER A O 1
ATOM 753 N N . ALA A 1 101 ? 9.912 -0.449 -6.124 1.00 97.31 101 ALA A N 1
ATOM 754 C CA . ALA A 1 101 ? 9.607 -0.150 -7.522 1.00 97.31 101 ALA A CA 1
ATOM 755 C C . ALA A 1 101 ? 10.503 0.966 -8.095 1.00 97.31 101 ALA A C 1
ATOM 757 O O . ALA A 1 101 ? 11.016 0.830 -9.207 1.00 97.31 101 ALA A O 1
ATOM 758 N N . ILE A 1 102 ? 10.751 2.039 -7.334 1.00 97.94 102 ILE A N 1
ATOM 759 C CA . ILE A 1 102 ? 11.689 3.108 -7.721 1.00 97.94 102 ILE A CA 1
ATOM 760 C C . ILE A 1 102 ? 13.111 2.554 -7.857 1.00 97.94 102 ILE A C 1
ATOM 762 O O . ILE A 1 102 ? 13.778 2.838 -8.848 1.00 97.94 102 ILE A O 1
ATOM 766 N N . VAL A 1 103 ? 13.571 1.750 -6.895 1.00 98.25 103 VAL A N 1
ATOM 767 C CA . VAL A 1 103 ? 14.936 1.200 -6.885 1.00 98.25 103 VAL A CA 1
ATOM 768 C C . VAL A 1 103 ? 15.163 0.226 -8.038 1.00 98.25 103 VAL A C 1
ATOM 770 O O . VAL A 1 103 ? 16.172 0.348 -8.726 1.00 98.25 103 VAL A O 1
ATOM 773 N N . ILE A 1 104 ? 14.247 -0.713 -8.295 1.00 97.81 104 ILE A N 1
ATOM 774 C CA . ILE A 1 104 ? 14.431 -1.706 -9.367 1.00 97.81 104 ILE A CA 1
ATOM 775 C C . ILE A 1 104 ? 14.374 -1.057 -10.753 1.00 97.81 104 ILE A C 1
ATOM 777 O O . ILE A 1 104 ? 15.233 -1.333 -11.589 1.00 97.81 104 ILE A O 1
ATOM 781 N N . ASN A 1 105 ? 13.416 -0.152 -10.990 1.00 97.88 105 ASN A N 1
ATOM 782 C CA . ASN A 1 105 ? 13.314 0.549 -12.268 1.00 97.88 105 ASN A CA 1
ATOM 783 C C . ASN A 1 105 ? 14.479 1.535 -12.441 1.00 97.88 105 ASN A C 1
ATOM 785 O O . ASN A 1 105 ? 15.075 1.601 -13.512 1.00 97.88 105 ASN A O 1
ATOM 789 N N . GLY A 1 106 ? 14.851 2.258 -11.381 1.00 97.62 106 GLY A N 1
ATOM 790 C CA . GLY A 1 106 ? 15.996 3.170 -11.360 1.00 97.62 106 GLY A CA 1
ATOM 791 C C . GLY A 1 106 ? 17.320 2.464 -11.616 1.00 97.62 106 GLY A C 1
ATOM 792 O O . GLY A 1 106 ? 18.103 2.916 -12.448 1.00 97.62 106 GLY A O 1
ATOM 793 N N . GLY A 1 107 ? 17.546 1.325 -10.963 1.00 97.75 107 GLY A N 1
ATOM 794 C CA . GLY A 1 107 ? 18.733 0.498 -11.168 1.00 97.75 107 GLY A CA 1
ATOM 795 C C . GLY A 1 107 ? 18.824 -0.033 -12.597 1.00 97.75 107 GLY A C 1
ATOM 796 O O . GLY A 1 107 ? 19.878 0.074 -13.222 1.00 97.75 107 GLY A O 1
ATOM 797 N N . ALA A 1 108 ? 17.714 -0.531 -13.150 1.00 97.25 108 ALA A N 1
ATOM 798 C CA . ALA A 1 108 ? 17.661 -0.992 -14.536 1.00 97.25 108 ALA A CA 1
ATOM 799 C C . ALA A 1 108 ? 17.903 0.150 -15.540 1.00 97.25 108 ALA A C 1
ATOM 801 O O . ALA A 1 108 ? 18.700 -0.000 -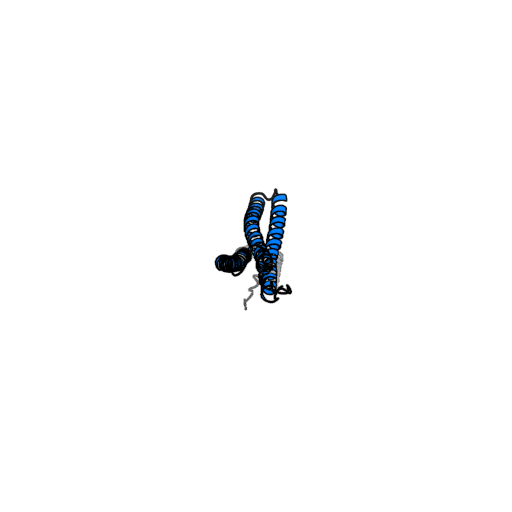16.466 1.00 97.25 108 ALA A O 1
ATOM 802 N N . ALA A 1 109 ? 17.278 1.313 -15.329 1.00 97.56 109 ALA A N 1
ATOM 803 C CA . ALA A 1 109 ? 17.479 2.494 -16.164 1.00 97.56 109 ALA A CA 1
ATOM 804 C C . ALA A 1 109 ? 18.935 2.985 -16.128 1.00 97.56 109 ALA A C 1
ATOM 806 O O . ALA A 1 109 ? 19.526 3.236 -17.178 1.00 97.56 109 ALA A O 1
ATOM 807 N N . ALA A 1 110 ? 19.539 3.072 -14.939 1.00 97.44 110 ALA A N 1
ATOM 808 C CA . ALA A 1 110 ? 20.934 3.473 -14.776 1.00 97.44 110 ALA A CA 1
ATOM 809 C C . ALA A 1 110 ? 21.897 2.485 -15.452 1.00 97.44 110 ALA A C 1
ATOM 811 O O . ALA A 1 110 ? 22.824 2.909 -16.142 1.00 97.44 110 ALA A O 1
ATOM 812 N N . ALA A 1 111 ? 21.652 1.177 -15.316 1.00 96.31 111 ALA A N 1
ATOM 813 C CA . ALA A 1 111 ? 22.446 0.144 -15.977 1.00 96.31 111 ALA A CA 1
ATOM 814 C C . ALA A 1 111 ? 22.364 0.245 -17.509 1.00 96.31 111 ALA A C 1
ATOM 816 O O . ALA A 1 111 ? 23.391 0.177 -18.185 1.00 96.31 111 ALA A O 1
ATOM 817 N N . LEU A 1 112 ? 21.166 0.467 -18.062 1.00 94.06 112 LEU A N 1
ATOM 818 C CA . LEU A 1 112 ? 20.993 0.658 -19.503 1.00 94.06 112 LEU A CA 1
ATOM 819 C C . LEU A 1 112 ? 21.623 1.946 -20.015 1.00 94.06 112 LEU A C 1
ATOM 821 O O . LEU A 1 112 ? 22.218 1.935 -21.090 1.00 94.06 112 LEU A O 1
ATOM 825 N N . LEU A 1 113 ? 21.538 3.035 -19.254 1.00 93.69 113 LEU A N 1
ATOM 826 C CA . LEU A 1 113 ? 22.173 4.295 -19.625 1.00 93.69 113 LEU A CA 1
ATOM 827 C C . LEU A 1 113 ? 23.702 4.167 -19.618 1.00 93.69 113 LEU A C 1
ATOM 829 O O . LEU A 1 113 ? 24.360 4.645 -20.540 1.00 93.69 113 LEU A O 1
ATOM 833 N N . ALA A 1 114 ? 24.262 3.463 -18.631 1.00 94.56 114 ALA A N 1
ATOM 834 C CA . ALA A 1 114 ? 25.689 3.155 -18.576 1.00 94.56 114 ALA A CA 1
ATOM 835 C C . ALA A 1 114 ? 26.130 2.271 -19.755 1.00 94.56 114 ALA A C 1
ATOM 837 O O . ALA A 1 114 ? 27.129 2.568 -20.412 1.00 94.56 114 ALA A O 1
ATOM 838 N N . PHE A 1 115 ? 25.366 1.217 -20.062 1.00 90.25 115 PHE A N 1
ATOM 839 C CA . PHE A 1 115 ? 25.614 0.349 -21.214 1.00 90.25 115 PHE A CA 1
ATOM 840 C C . PHE A 1 115 ? 25.585 1.133 -22.533 1.00 90.25 115 PHE A C 1
ATOM 842 O O . PHE A 1 115 ? 26.549 1.082 -23.299 1.00 90.25 115 PHE A O 1
ATOM 849 N N . ALA A 1 116 ? 24.517 1.898 -22.773 1.00 88.44 116 ALA A N 1
ATOM 850 C CA . ALA A 1 116 ? 24.352 2.697 -23.982 1.00 88.44 116 ALA A CA 1
ATOM 851 C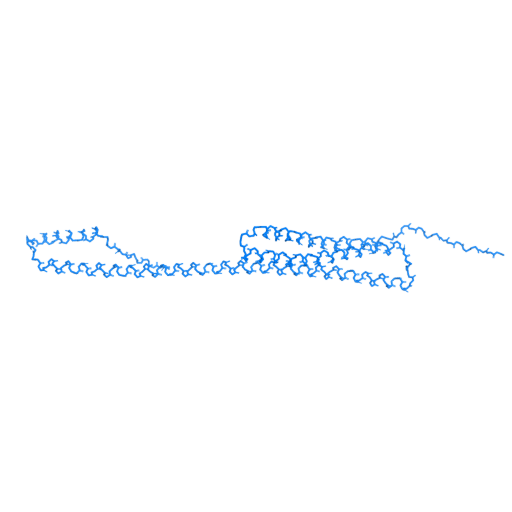 C . ALA A 1 116 ? 25.455 3.760 -24.113 1.00 88.44 116 AL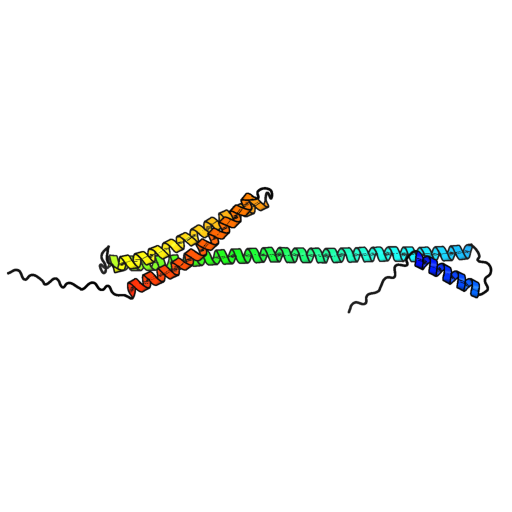A A C 1
ATOM 853 O O . ALA A 1 116 ? 26.060 3.890 -25.174 1.00 88.44 116 ALA A O 1
ATOM 854 N N . GLY A 1 117 ? 25.783 4.467 -23.028 1.00 88.38 117 GLY A N 1
ATOM 855 C CA . GLY A 1 117 ? 26.860 5.460 -23.011 1.00 88.38 117 GLY A CA 1
ATOM 856 C C . GLY A 1 117 ? 28.229 4.859 -23.343 1.00 88.38 117 GLY A C 1
ATOM 857 O O . GLY A 1 117 ? 28.990 5.424 -24.132 1.00 88.38 117 GLY A O 1
ATOM 858 N N . ASN A 1 118 ? 28.536 3.675 -22.811 1.00 89.44 118 ASN A N 1
ATOM 859 C CA . ASN A 1 118 ? 29.773 2.966 -23.139 1.00 89.44 118 ASN A CA 1
ATOM 860 C C . ASN A 1 118 ? 29.798 2.468 -24.601 1.00 89.44 118 ASN A C 1
ATOM 862 O O . ASN A 1 118 ? 30.845 2.541 -25.242 1.00 89.44 118 ASN A O 1
ATOM 866 N N . ALA A 1 119 ? 28.671 2.002 -25.150 1.00 86.19 119 ALA A N 1
ATOM 867 C CA . ALA A 1 119 ? 28.588 1.558 -26.547 1.00 86.19 119 ALA A CA 1
ATOM 868 C C . ALA A 1 119 ? 28.815 2.710 -27.547 1.00 86.19 119 ALA A C 1
ATOM 870 O O . ALA A 1 119 ? 29.545 2.547 -28.528 1.00 86.19 119 ALA A O 1
ATOM 871 N N . ILE A 1 120 ? 28.246 3.888 -27.261 1.00 86.44 120 ILE A N 1
ATOM 872 C CA . ILE A 1 120 ? 28.406 5.099 -28.083 1.00 86.44 120 ILE A CA 1
ATOM 873 C C . ILE A 1 120 ? 29.852 5.604 -28.028 1.00 86.44 120 ILE A C 1
ATOM 875 O O . ILE A 1 120 ? 30.461 5.864 -29.062 1.00 86.44 120 ILE A O 1
ATOM 879 N N . THR A 1 121 ? 30.431 5.724 -26.829 1.00 87.06 121 THR A N 1
ATOM 880 C CA . THR A 1 121 ? 31.782 6.298 -26.659 1.00 87.06 121 THR A CA 1
ATOM 881 C C . THR A 1 121 ? 32.888 5.433 -27.261 1.00 87.06 121 THR A C 1
ATOM 883 O O . THR A 1 121 ? 33.899 5.967 -27.709 1.00 87.06 121 THR A O 1
ATOM 886 N N . LYS A 1 122 ? 32.697 4.110 -27.332 1.00 85.50 122 LYS A N 1
ATOM 887 C CA . LYS A 1 122 ? 33.635 3.177 -27.980 1.00 85.50 122 LYS A CA 1
ATOM 888 C C . LYS A 1 122 ? 33.456 3.062 -29.498 1.00 85.50 122 LYS A C 1
ATOM 890 O O . LYS A 1 122 ? 34.157 2.267 -30.117 1.00 85.50 122 LYS A O 1
ATOM 895 N N . GLY A 1 123 ? 32.521 3.806 -30.095 1.00 74.06 123 GLY A N 1
ATOM 896 C CA . GLY A 1 123 ? 32.240 3.751 -31.533 1.00 74.06 123 GLY A CA 1
ATOM 897 C C . GLY A 1 123 ? 31.680 2.406 -32.008 1.00 74.06 123 GLY A C 1
ATOM 898 O O . GLY A 1 123 ? 31.721 2.120 -33.200 1.00 74.06 123 GLY A O 1
ATOM 899 N N . GLN A 1 124 ? 31.176 1.572 -31.089 1.00 70.19 124 GLN A N 1
ATOM 900 C CA . GLN A 1 124 ? 30.597 0.262 -31.414 1.00 70.19 124 GLN A CA 1
ATOM 901 C C . GLN A 1 124 ? 29.185 0.385 -31.998 1.00 70.19 124 GLN A C 1
ATOM 903 O O . GLN A 1 124 ? 28.741 -0.514 -32.703 1.00 70.19 124 GLN A O 1
ATOM 908 N N . SER A 1 125 ? 28.520 1.515 -31.743 1.00 66.69 125 SER A N 1
ATOM 909 C CA . SER A 1 125 ? 27.234 1.881 -32.327 1.00 66.69 125 SER A CA 1
ATOM 910 C C . SER A 1 125 ? 27.174 3.383 -32.586 1.00 66.69 125 SER A C 1
ATOM 912 O O . SER A 1 125 ? 27.587 4.182 -31.742 1.00 66.69 125 SER A O 1
ATOM 914 N N . LEU A 1 126 ? 26.624 3.777 -33.737 1.00 66.62 126 LEU A N 1
ATOM 915 C CA . LEU A 1 126 ? 26.296 5.174 -34.028 1.00 66.62 126 LEU A CA 1
ATOM 916 C C . LEU A 1 126 ? 24.913 5.540 -33.470 1.00 66.62 126 LEU A C 1
ATOM 918 O O . LEU A 1 126 ? 24.031 4.692 -33.327 1.00 66.62 126 LEU A O 1
ATOM 922 N N . SER A 1 127 ? 24.699 6.827 -33.190 1.00 60.84 127 SER A N 1
ATOM 923 C CA . SER A 1 127 ? 23.368 7.361 -32.885 1.00 60.84 127 SER A CA 1
ATOM 924 C C . SER A 1 127 ? 22.388 6.997 -34.005 1.00 60.84 127 SER A C 1
ATOM 926 O O . SER A 1 127 ? 22.597 7.377 -35.154 1.00 60.84 127 SER A O 1
ATOM 928 N N . GLY A 1 128 ? 21.329 6.255 -33.670 1.00 63.88 128 GLY A N 1
ATOM 929 C CA . GLY A 1 128 ? 20.363 5.730 -34.644 1.00 63.88 128 GLY A CA 1
ATOM 930 C C . GLY A 1 128 ? 20.534 4.247 -34.992 1.00 63.88 128 GLY A C 1
ATOM 931 O O . GLY A 1 128 ? 19.732 3.725 -35.762 1.00 63.88 128 GLY A O 1
ATOM 932 N N . ASP A 1 129 ? 21.517 3.554 -34.408 1.00 76.94 129 ASP A N 1
ATOM 933 C CA . ASP A 1 129 ? 21.642 2.097 -34.517 1.00 76.94 129 ASP A CA 1
ATOM 934 C C . ASP A 1 129 ? 20.341 1.401 -34.038 1.00 76.94 129 ASP A C 1
ATOM 936 O O . ASP A 1 129 ? 19.850 1.701 -32.936 1.00 76.94 129 ASP A O 1
ATOM 940 N N . PRO A 1 130 ? 19.762 0.476 -34.834 1.00 78.38 130 PRO A N 1
ATOM 941 C CA . PRO A 1 130 ? 18.572 -0.288 -34.464 1.00 78.38 130 PRO A CA 1
ATOM 942 C C . PRO A 1 130 ? 18.651 -0.948 -33.083 1.00 78.38 130 PRO A C 1
ATOM 944 O O . PRO A 1 130 ? 17.627 -1.052 -32.399 1.00 78.38 130 PRO A O 1
ATOM 947 N N . LEU A 1 131 ? 19.844 -1.370 -32.648 1.00 80.25 131 LEU A N 1
ATOM 948 C CA . LEU A 1 131 ? 20.044 -1.951 -31.320 1.00 80.25 131 LEU A CA 1
ATOM 949 C C . LEU A 1 131 ? 19.815 -0.908 -30.218 1.00 80.25 131 LEU A C 1
ATOM 951 O O . LEU A 1 131 ? 19.041 -1.149 -29.289 1.00 80.25 131 LEU A O 1
ATOM 955 N N . LEU A 1 132 ? 20.430 0.273 -30.339 1.00 83.38 132 LEU A N 1
ATOM 956 C CA . LEU A 1 132 ? 20.290 1.353 -29.356 1.00 83.38 132 LEU A CA 1
ATOM 957 C C . LEU A 1 132 ? 18.866 1.898 -29.308 1.00 83.38 132 LEU A C 1
ATOM 959 O O . LEU A 1 132 ? 18.387 2.238 -28.229 1.00 83.38 132 LEU A O 1
ATOM 963 N N . SER A 1 133 ? 18.167 1.940 -30.444 1.00 84.62 133 SER A N 1
ATOM 964 C CA . SER A 1 133 ? 16.762 2.355 -30.489 1.00 84.62 133 SER A CA 1
ATOM 965 C C . SER A 1 133 ? 15.859 1.398 -29.694 1.00 84.62 133 SER A C 1
ATOM 967 O O . SER A 1 133 ? 15.057 1.838 -28.867 1.00 84.62 133 SER A O 1
ATOM 969 N N . LYS A 1 134 ? 16.039 0.079 -29.855 1.00 84.38 134 LYS A N 1
ATOM 970 C CA . LYS A 1 134 ? 15.265 -0.933 -29.112 1.00 84.38 134 LYS A CA 1
ATOM 971 C C . LYS A 1 134 ? 15.615 -0.980 -27.620 1.00 84.38 134 LYS A C 1
ATOM 973 O O . LYS A 1 134 ? 14.720 -1.137 -26.789 1.00 84.38 134 LYS A O 1
ATOM 978 N N . VAL A 1 135 ? 16.890 -0.804 -27.266 1.0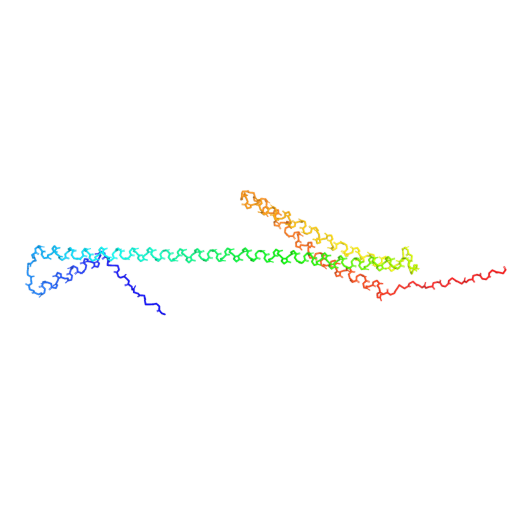0 89.31 135 VAL A N 1
ATOM 979 C CA . VAL A 1 135 ? 17.320 -0.662 -25.861 1.00 89.31 135 VAL A CA 1
ATOM 980 C C . VAL A 1 135 ? 16.761 0.628 -25.249 1.00 89.31 135 VAL A C 1
ATOM 982 O O . VAL A 1 135 ? 16.302 0.619 -24.108 1.00 89.31 135 VAL A O 1
ATOM 985 N N . GLY A 1 136 ? 16.708 1.716 -26.022 1.00 90.50 136 GLY A N 1
ATOM 986 C CA . GLY A 1 136 ? 16.087 2.980 -25.627 1.00 90.50 136 GLY A CA 1
ATOM 987 C C . GLY A 1 136 ? 14.597 2.846 -25.305 1.00 90.50 136 GLY A C 1
ATOM 988 O O . GLY A 1 136 ? 14.121 3.457 -24.351 1.00 90.50 136 GLY A O 1
ATOM 989 N N . LEU A 1 137 ? 13.867 1.989 -26.026 1.00 92.06 137 LEU A N 1
ATOM 990 C CA . LEU A 1 137 ? 12.468 1.678 -25.711 1.00 92.06 137 LEU A CA 1
ATOM 991 C C . LEU A 1 137 ? 12.336 0.975 -24.348 1.00 92.06 137 LEU A C 1
ATOM 993 O O . LEU A 1 137 ? 11.461 1.325 -23.558 1.00 92.06 137 LEU A O 1
ATOM 997 N N . GLY A 1 138 ? 13.241 0.043 -24.033 1.00 93.94 138 GLY A N 1
ATOM 998 C CA . GLY A 1 138 ? 13.331 -0.579 -22.706 1.00 93.94 138 GLY A CA 1
ATOM 999 C C . GLY A 1 138 ? 13.631 0.431 -21.593 1.00 93.94 138 GLY A C 1
ATOM 1000 O O . GLY A 1 138 ? 12.954 0.441 -20.565 1.00 93.94 138 GLY A O 1
ATOM 1001 N N . LEU A 1 139 ? 14.583 1.340 -21.829 1.00 95.62 139 LEU A N 1
ATOM 1002 C CA . LEU A 1 139 ? 14.898 2.447 -20.921 1.00 95.62 139 LEU A CA 1
ATOM 1003 C C . LEU A 1 139 ? 13.679 3.350 -20.672 1.00 95.62 139 LEU A C 1
ATOM 1005 O O . LEU A 1 139 ? 13.409 3.706 -19.526 1.00 95.62 139 LEU A O 1
ATOM 1009 N N . GLY A 1 140 ? 12.914 3.674 -21.719 1.00 96.31 140 GLY A N 1
ATOM 1010 C CA . GLY A 1 140 ? 11.683 4.458 -21.610 1.00 96.31 140 GLY A CA 1
ATOM 1011 C C . GLY A 1 140 ? 10.654 3.822 -20.672 1.00 96.31 140 GLY A C 1
ATOM 1012 O O . GLY A 1 140 ? 10.082 4.516 -19.832 1.00 96.31 140 GLY A O 1
ATOM 1013 N N . TRP A 1 141 ? 10.477 2.498 -20.742 1.00 97.81 141 TRP A N 1
ATOM 1014 C CA . TRP A 1 141 ? 9.600 1.768 -19.821 1.00 97.81 141 TRP A CA 1
ATOM 1015 C C . TRP A 1 141 ? 10.075 1.829 -18.370 1.00 97.81 141 TRP A C 1
ATOM 1017 O O . TRP A 1 141 ? 9.257 2.057 -17.480 1.00 97.81 141 TRP A O 1
ATOM 1027 N N . PHE A 1 142 ? 11.378 1.684 -18.115 1.00 97.81 142 PHE A N 1
ATOM 1028 C CA . PHE A 1 142 ? 11.907 1.809 -16.755 1.00 97.81 142 PHE A CA 1
ATOM 1029 C C . PHE A 1 142 ? 11.725 3.225 -16.199 1.00 97.81 142 PHE A C 1
ATOM 1031 O O . PHE A 1 142 ? 11.277 3.386 -15.066 1.00 97.81 142 PHE A O 1
ATOM 1038 N N . VAL A 1 143 ? 11.985 4.264 -16.999 1.00 97.88 143 VAL A N 1
ATOM 1039 C CA . VAL A 1 143 ? 11.759 5.661 -16.587 1.00 97.88 143 VAL A CA 1
ATOM 1040 C C . VAL A 1 143 ? 10.277 5.926 -16.310 1.00 97.88 143 VAL A C 1
ATOM 1042 O O . VAL A 1 143 ? 9.951 6.542 -15.293 1.00 97.88 143 VAL A O 1
ATOM 1045 N N . ALA A 1 144 ? 9.370 5.411 -17.146 1.00 97.75 144 ALA A N 1
ATOM 1046 C CA . ALA A 1 144 ? 7.930 5.481 -16.893 1.00 97.75 144 ALA A CA 1
ATOM 1047 C C . ALA A 1 144 ? 7.551 4.779 -15.577 1.00 97.75 144 ALA A C 1
ATOM 1049 O O . ALA A 1 144 ? 6.786 5.330 -14.787 1.00 97.75 144 ALA A O 1
ATOM 1050 N N . GLY A 1 145 ? 8.148 3.618 -15.294 1.00 97.75 145 GLY A N 1
ATOM 1051 C CA . GLY A 1 145 ? 7.962 2.895 -14.037 1.00 97.75 145 GLY A CA 1
ATOM 1052 C C . GLY A 1 145 ? 8.381 3.699 -12.807 1.00 97.75 145 GLY A C 1
ATOM 1053 O O . GLY A 1 145 ? 7.622 3.763 -11.835 1.00 97.75 145 GLY A O 1
ATOM 1054 N N . ILE A 1 146 ? 9.533 4.377 -12.857 1.00 97.81 146 ILE A N 1
ATOM 1055 C CA . ILE A 1 146 ? 9.966 5.315 -11.802 1.00 97.81 146 ILE A CA 1
ATOM 1056 C C . ILE A 1 146 ? 8.947 6.449 -11.660 1.00 97.81 146 ILE A C 1
ATOM 1058 O O . ILE A 1 146 ? 8.547 6.775 -10.543 1.00 97.81 146 ILE A O 1
ATOM 1062 N N . GLY A 1 147 ? 8.500 7.020 -12.783 1.00 97.56 147 GLY A N 1
ATOM 1063 C CA . GLY A 1 147 ? 7.502 8.087 -12.818 1.00 97.56 147 GLY A CA 1
ATOM 1064 C C . GLY A 1 147 ? 6.192 7.688 -12.139 1.00 97.56 147 GLY A C 1
ATOM 1065 O O . GLY A 1 147 ? 5.705 8.420 -11.279 1.00 97.56 147 GLY A O 1
ATOM 1066 N N . PHE A 1 148 ? 5.656 6.504 -12.444 1.00 98.06 148 PHE A N 1
ATOM 1067 C CA . PHE A 1 148 ? 4.435 5.995 -11.815 1.00 98.06 148 PHE A CA 1
ATOM 1068 C C . PHE A 1 148 ? 4.598 5.773 -10.310 1.00 98.06 148 PHE A C 1
ATOM 1070 O O . PHE A 1 148 ? 3.740 6.210 -9.544 1.00 98.06 148 PHE A O 1
ATOM 1077 N N . ALA A 1 149 ? 5.700 5.163 -9.859 1.00 97.38 149 ALA A N 1
ATOM 1078 C CA . ALA A 1 149 ? 5.931 4.943 -8.428 1.00 97.38 149 ALA A CA 1
ATOM 1079 C C . ALA A 1 149 ? 6.190 6.251 -7.657 1.00 97.38 149 ALA A C 1
ATOM 1081 O O . ALA A 1 149 ? 5.690 6.434 -6.541 1.00 97.38 149 ALA A O 1
ATOM 1082 N N . GLY A 1 150 ? 6.925 7.191 -8.256 1.00 96.75 150 GLY A N 1
ATOM 1083 C CA . GLY A 1 150 ? 7.147 8.524 -7.698 1.00 96.75 150 GLY A CA 1
ATOM 1084 C C . GLY A 1 150 ? 5.844 9.318 -7.591 1.00 96.75 150 GLY A C 1
ATOM 1085 O O . GLY A 1 150 ? 5.532 9.860 -6.530 1.00 96.75 150 GLY A O 1
ATOM 1086 N N . PHE A 1 151 ? 5.031 9.314 -8.649 1.00 97.12 151 PHE A N 1
ATOM 1087 C CA . PHE A 1 151 ? 3.739 9.997 -8.657 1.00 97.12 151 PHE A CA 1
ATOM 1088 C C . PHE A 1 151 ? 2.742 9.365 -7.677 1.00 97.12 151 PHE A C 1
ATOM 1090 O O . PHE A 1 151 ? 2.076 10.087 -6.938 1.00 97.12 151 PHE A O 1
ATOM 1097 N N . ALA A 1 152 ? 2.705 8.032 -7.576 1.00 96.62 152 ALA A N 1
ATOM 1098 C CA . ALA A 1 152 ? 1.931 7.314 -6.561 1.00 96.62 152 ALA A CA 1
ATOM 1099 C C . ALA A 1 152 ? 2.333 7.728 -5.135 1.00 96.62 152 ALA A C 1
ATOM 1101 O O . ALA A 1 152 ? 1.475 7.948 -4.281 1.00 96.62 152 ALA A O 1
ATOM 1102 N N . THR A 1 153 ? 3.634 7.898 -4.877 1.00 94.12 153 THR A N 1
ATOM 1103 C CA . THR A 1 153 ? 4.136 8.363 -3.573 1.00 94.12 153 THR A CA 1
ATOM 1104 C C . THR A 1 153 ? 3.639 9.776 -3.252 1.00 94.12 153 THR A C 1
ATOM 1106 O O . THR A 1 153 ? 3.232 10.040 -2.120 1.00 94.12 153 THR A O 1
ATOM 1109 N N . GLY A 1 154 ? 3.611 10.668 -4.247 1.00 93.81 154 GLY A N 1
ATOM 1110 C CA . GLY A 1 154 ? 3.033 12.007 -4.116 1.00 93.81 154 GLY A CA 1
ATOM 1111 C C . GLY A 1 154 ? 1.529 11.968 -3.843 1.00 93.81 154 GLY A C 1
ATOM 1112 O O . GLY A 1 154 ? 1.070 12.522 -2.848 1.00 93.81 154 GLY A O 1
ATOM 1113 N N . LEU A 1 155 ? 0.758 11.254 -4.668 1.00 94.19 155 LEU A N 1
ATOM 1114 C CA . LEU A 1 155 ? -0.692 11.109 -4.493 1.00 94.19 155 LEU A CA 1
ATOM 1115 C C . LEU A 1 155 ? -1.060 10.551 -3.121 1.00 94.19 155 LEU A C 1
ATOM 1117 O O . LEU A 1 155 ? -1.987 11.042 -2.485 1.00 94.19 155 LEU A O 1
ATOM 1121 N N . ARG A 1 156 ? -0.288 9.599 -2.604 1.00 91.81 156 ARG A N 1
ATOM 1122 C CA . ARG A 1 156 ? -0.478 9.067 -1.256 1.00 91.81 156 ARG A CA 1
ATOM 1123 C C . ARG A 1 156 ? -0.438 10.154 -0.175 1.00 91.81 156 ARG A C 1
ATOM 1125 O O . ARG A 1 156 ? -1.262 10.115 0.739 1.00 91.81 156 ARG A O 1
ATOM 1132 N N . TYR A 1 157 ? 0.476 11.121 -0.275 1.00 90.19 157 TYR A N 1
ATOM 1133 C CA . TYR A 1 157 ? 0.525 12.263 0.646 1.00 90.19 157 TYR A CA 1
ATOM 1134 C C . TYR A 1 157 ? -0.756 13.108 0.556 1.00 90.19 157 TYR A C 1
ATOM 1136 O O . TYR A 1 157 ? -1.357 13.428 1.582 1.00 90.19 157 TYR A O 1
ATOM 1144 N N . LEU A 1 158 ? -1.235 13.390 -0.663 1.00 91.12 158 LEU A N 1
ATOM 1145 C CA . LEU A 1 158 ? -2.500 14.107 -0.866 1.00 91.12 158 LEU A CA 1
ATOM 1146 C C . LEU A 1 158 ? -3.706 13.326 -0.317 1.00 91.12 158 LEU A C 1
ATOM 1148 O O . LEU A 1 158 ? -4.601 13.919 0.282 1.00 91.12 158 LEU A O 1
ATOM 1152 N N . GLY A 1 159 ? -3.724 12.001 -0.472 1.00 90.56 159 GLY A N 1
ATOM 1153 C CA . GLY A 1 159 ? -4.778 11.139 0.064 1.00 90.56 159 GLY A CA 1
ATOM 1154 C C . GLY A 1 159 ? -4.825 11.184 1.591 1.00 90.56 159 GLY A C 1
ATOM 1155 O O . GLY A 1 159 ? -5.891 11.362 2.175 1.00 90.56 159 GLY A O 1
ATOM 1156 N N . GLN A 1 160 ? -3.664 11.114 2.251 1.00 89.25 160 GLN A N 1
ATOM 1157 C CA . GLN A 1 160 ? -3.570 11.256 3.708 1.00 89.25 160 GLN A CA 1
ATOM 1158 C C . GLN A 1 160 ? -4.038 12.634 4.191 1.00 89.25 160 GLN A C 1
ATOM 1160 O O . GLN A 1 160 ? -4.725 12.719 5.208 1.00 89.25 160 GLN A O 1
ATOM 1165 N N . PHE A 1 161 ? -3.725 13.696 3.447 1.00 89.69 161 PHE A N 1
ATOM 1166 C CA . PHE A 1 161 ? -4.236 15.037 3.723 1.00 89.69 161 PHE A CA 1
ATOM 1167 C C . PHE A 1 161 ? -5.768 15.124 3.582 1.00 89.69 161 PHE A C 1
ATOM 1169 O O . PHE A 1 161 ? -6.440 15.730 4.415 1.00 89.69 161 PHE A O 1
ATOM 1176 N N . ALA A 1 162 ? -6.352 14.477 2.570 1.00 88.81 162 ALA A N 1
ATOM 1177 C CA . ALA A 1 162 ? -7.804 14.433 2.397 1.00 88.81 162 ALA A CA 1
ATOM 1178 C C . ALA A 1 162 ? -8.501 13.669 3.540 1.00 88.81 162 ALA A C 1
ATOM 1180 O O . ALA A 1 162 ? -9.501 14.143 4.088 1.00 88.81 162 ALA A O 1
ATOM 1181 N N . TYR A 1 163 ? -7.940 12.530 3.961 1.00 87.62 163 TYR A N 1
ATOM 1182 C CA . TYR A 1 163 ? -8.461 11.772 5.100 1.00 87.62 163 TYR A CA 1
ATOM 1183 C C . TYR A 1 163 ? -8.335 12.541 6.419 1.00 87.62 163 TYR A C 1
ATOM 1185 O O . TYR A 1 163 ? -9.288 12.554 7.201 1.00 87.62 163 TYR A O 1
ATOM 1193 N N . SER A 1 164 ? -7.215 13.228 6.670 1.00 87.88 164 SER A N 1
ATOM 1194 C CA . SER A 1 164 ? -7.057 14.034 7.889 1.00 87.88 164 SER A CA 1
ATOM 1195 C C . SER A 1 164 ? -8.061 15.191 7.938 1.00 87.88 164 SER A C 1
ATOM 1197 O O . SER A 1 164 ? -8.675 15.427 8.980 1.00 87.88 164 SER A O 1
ATOM 1199 N N . ALA A 1 165 ? -8.325 15.842 6.800 1.00 86.25 165 ALA A N 1
ATOM 1200 C CA . ALA A 1 165 ? -9.342 16.884 6.687 1.00 86.25 165 ALA A CA 1
ATOM 1201 C C . ALA A 1 165 ? -10.767 16.362 6.955 1.00 86.25 165 ALA A C 1
ATOM 1203 O O . ALA A 1 165 ? -11.568 17.060 7.581 1.00 86.25 165 ALA A O 1
ATOM 1204 N N . TRP A 1 166 ? -11.088 15.139 6.520 1.00 87.44 166 TRP A N 1
ATOM 1205 C CA . TRP A 1 166 ? -12.372 14.495 6.822 1.00 87.44 166 TRP A CA 1
ATOM 1206 C C . TRP A 1 166 ? -12.524 14.155 8.310 1.00 87.44 166 TRP A C 1
ATOM 1208 O O . TRP A 1 166 ? -13.590 14.375 8.887 1.00 87.44 166 TRP A O 1
ATOM 1218 N N . HIS A 1 167 ? -11.462 13.657 8.951 1.00 82.75 167 HIS A N 1
ATOM 1219 C CA . HIS A 1 167 ? -11.474 13.372 10.387 1.00 82.75 167 HIS A CA 1
ATOM 1220 C C . HIS A 1 167 ? -11.612 14.640 11.238 1.00 82.75 167 HIS A C 1
ATOM 1222 O O . HIS A 1 167 ? -12.310 14.607 12.249 1.00 82.75 167 HIS A O 1
ATOM 1228 N N . ALA A 1 168 ? -11.008 15.754 10.814 1.00 83.75 168 ALA A N 1
ATOM 1229 C CA . ALA A 1 168 ? -11.124 17.041 11.500 1.00 83.75 168 ALA A CA 1
ATOM 1230 C C . ALA A 1 168 ? -12.528 17.658 11.386 1.00 83.75 168 ALA A C 1
ATOM 1232 O O . ALA A 1 168 ? -12.985 18.327 12.309 1.00 83.75 168 ALA A O 1
ATOM 1233 N N . ASN A 1 169 ? -13.227 17.447 10.265 1.00 82.88 169 ASN A N 1
ATOM 1234 C CA . ASN A 1 169 ? -14.589 17.937 10.085 1.00 82.88 169 ASN A CA 1
ATOM 1235 C C . ASN A 1 169 ? -15.451 16.941 9.296 1.00 82.88 169 ASN A C 1
ATOM 1237 O O . ASN A 1 169 ? -15.484 16.946 8.061 1.00 82.88 169 ASN A O 1
ATOM 1241 N N . ARG A 1 170 ? -16.211 16.124 10.037 1.00 75.50 170 ARG A N 1
ATOM 1242 C CA . ARG A 1 170 ? -17.048 15.033 9.511 1.00 75.50 170 ARG A CA 1
ATOM 1243 C C . ARG A 1 170 ? -18.149 15.510 8.547 1.00 75.50 170 ARG A C 1
ATOM 1245 O O . ARG A 1 170 ? -18.644 14.698 7.770 1.00 75.50 170 ARG A O 1
ATOM 1252 N N . GLN A 1 171 ? -18.511 16.802 8.547 1.00 74.31 171 GLN A N 1
ATOM 1253 C CA . GLN A 1 171 ? -19.460 17.378 7.578 1.00 74.31 171 GLN A CA 1
ATOM 1254 C C . GLN A 1 171 ? -18.893 17.458 6.149 1.00 74.31 171 GLN A C 1
ATOM 1256 O O . GLN A 1 171 ? -19.657 17.546 5.187 1.00 74.31 171 GLN A O 1
ATOM 1261 N N . ARG A 1 172 ? -17.567 17.383 5.962 1.00 75.94 172 ARG A N 1
ATOM 1262 C CA . ARG A 1 172 ? -16.924 17.398 4.636 1.00 75.94 172 ARG A CA 1
ATOM 1263 C C . ARG A 1 172 ? -16.923 16.011 3.990 1.00 75.94 172 ARG A C 1
ATOM 1265 O O . ARG A 1 172 ? -15.873 15.400 3.807 1.00 75.94 172 ARG A O 1
ATOM 1272 N N . SER A 1 173 ? -18.103 15.523 3.607 1.00 77.19 173 SER A N 1
ATOM 1273 C CA . SER A 1 173 ? -18.266 14.211 2.948 1.00 77.19 173 SER A CA 1
ATOM 1274 C C . SER A 1 173 ? -17.433 14.077 1.659 1.00 77.19 173 SER A C 1
ATOM 1276 O O . SER A 1 173 ? -16.863 13.023 1.385 1.00 77.19 173 SER A O 1
ATOM 1278 N N . TYR A 1 174 ? -17.256 15.176 0.916 1.00 84.69 174 TYR A N 1
ATOM 1279 C CA . TYR A 1 174 ? -16.436 15.205 -0.300 1.00 84.69 174 TYR A CA 1
ATOM 1280 C C . TYR A 1 174 ? -14.954 14.872 -0.051 1.00 84.69 174 TYR A C 1
ATOM 1282 O O . TYR A 1 174 ? -14.321 14.258 -0.904 1.00 84.69 174 TYR A O 1
ATOM 1290 N N . ALA A 1 175 ? -14.395 15.224 1.114 1.00 86.06 175 ALA A N 1
ATOM 1291 C CA . ALA A 1 175 ? -12.988 14.962 1.427 1.00 86.06 175 ALA A CA 1
ATOM 1292 C C . ALA A 1 175 ? -12.703 13.457 1.551 1.00 86.06 175 ALA A C 1
ATOM 1294 O O . ALA A 1 175 ? -11.643 12.993 1.138 1.00 86.06 175 ALA A O 1
ATOM 1295 N N . ARG A 1 176 ? -13.683 12.684 2.039 1.00 87.38 176 ARG A N 1
ATOM 1296 C CA . ARG A 1 176 ? -13.601 11.221 2.085 1.00 87.38 176 ARG A CA 1
ATOM 1297 C C . ARG A 1 176 ? -13.565 10.618 0.682 1.00 87.38 176 ARG A C 1
ATOM 1299 O O . ARG A 1 176 ? -12.680 9.824 0.395 1.00 87.38 176 ARG A O 1
ATOM 1306 N N . VAL A 1 177 ? -14.482 11.041 -0.192 1.00 89.25 177 VAL A N 1
ATOM 1307 C CA . VAL A 1 177 ? -14.554 10.547 -1.579 1.00 89.25 177 VAL A CA 1
ATOM 1308 C C . VAL A 1 177 ? -13.264 10.861 -2.336 1.00 89.25 177 VAL A C 1
ATOM 1310 O O . VAL A 1 177 ? -12.724 9.995 -3.016 1.00 89.25 177 VAL A O 1
ATOM 1313 N N . ILE A 1 178 ? -12.728 12.076 -2.175 1.00 90.75 178 ILE A N 1
ATOM 1314 C CA . ILE A 1 178 ? -11.440 12.463 -2.765 1.00 90.75 178 ILE A CA 1
ATOM 1315 C C . ILE A 1 178 ? -10.314 11.556 -2.253 1.00 90.75 178 ILE A C 1
ATOM 1317 O O . ILE A 1 178 ? -9.521 11.072 -3.058 1.00 90.75 178 ILE A O 1
ATOM 1321 N N . GLY A 1 179 ? -10.258 11.289 -0.944 1.00 91.50 179 GLY A N 1
ATOM 1322 C CA . GLY A 1 179 ? -9.282 10.367 -0.358 1.00 91.50 179 GLY A CA 1
ATOM 1323 C C . GLY A 1 179 ? -9.354 8.966 -0.972 1.00 91.50 179 GLY A C 1
ATOM 1324 O O . GLY A 1 179 ? -8.328 8.431 -1.392 1.00 91.50 179 GLY A O 1
ATOM 1325 N N . ASP A 1 18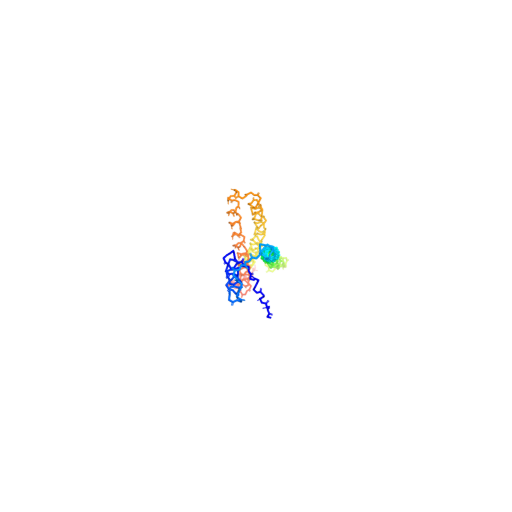0 ? -10.563 8.415 -1.105 1.00 91.31 180 ASP A N 1
ATOM 1326 C CA . ASP A 1 180 ? -10.793 7.078 -1.668 1.00 91.31 180 ASP A CA 1
ATOM 1327 C C . ASP A 1 180 ? -10.384 6.997 -3.150 1.00 91.31 180 ASP A C 1
ATOM 1329 O O . ASP A 1 180 ? -9.712 6.047 -3.563 1.00 91.31 180 ASP A O 1
ATOM 1333 N N . VAL A 1 181 ? -10.710 8.023 -3.944 1.00 94.56 181 VAL A N 1
ATOM 1334 C CA . VAL A 1 181 ? -10.303 8.119 -5.357 1.00 94.56 181 VAL A CA 1
ATOM 1335 C C . VAL A 1 181 ? -8.782 8.204 -5.484 1.00 94.56 181 VAL A C 1
ATOM 1337 O O . VAL A 1 181 ? -8.187 7.450 -6.255 1.00 94.56 181 VAL A O 1
ATOM 1340 N N . ILE A 1 182 ? -8.133 9.071 -4.701 1.00 94.12 182 ILE A N 1
ATOM 1341 C CA . ILE A 1 182 ? -6.669 9.216 -4.703 1.00 94.12 182 ILE A CA 1
ATOM 1342 C C . ILE A 1 182 ? -5.990 7.899 -4.309 1.00 94.12 182 ILE A C 1
ATOM 1344 O O . ILE A 1 182 ? -4.981 7.513 -4.908 1.00 94.12 182 ILE A O 1
ATOM 1348 N N . ASN A 1 183 ? -6.540 7.184 -3.326 1.00 93.00 183 ASN A N 1
ATOM 1349 C CA . ASN A 1 183 ? -6.013 5.891 -2.908 1.00 93.00 183 ASN A CA 1
ATOM 1350 C C . ASN A 1 183 ? -6.133 4.844 -4.030 1.00 93.00 183 ASN A C 1
ATOM 1352 O O . ASN A 1 183 ? -5.163 4.148 -4.327 1.00 93.00 183 ASN A O 1
ATOM 1356 N N . CYS A 1 184 ? -7.274 4.788 -4.721 1.00 94.75 184 CYS A N 1
ATOM 1357 C CA . CYS A 1 184 ? -7.461 3.911 -5.879 1.00 94.75 184 CYS A CA 1
ATOM 1358 C C . CYS A 1 184 ? -6.458 4.219 -7.006 1.00 94.75 184 CYS A C 1
ATOM 1360 O O . CYS A 1 184 ? -5.797 3.311 -7.514 1.00 94.75 184 CYS A O 1
ATOM 1362 N N . MET A 1 185 ? -6.260 5.502 -7.335 1.00 95.75 185 MET A N 1
ATOM 1363 C CA . MET A 1 185 ? -5.256 5.931 -8.318 1.00 95.75 185 MET A CA 1
ATOM 1364 C C . MET A 1 185 ? -3.835 5.526 -7.908 1.00 95.75 185 MET A C 1
ATOM 1366 O O . MET A 1 185 ? -3.055 5.070 -8.741 1.00 95.75 185 MET A O 1
ATOM 1370 N N . THR A 1 186 ? -3.504 5.654 -6.622 1.00 94.94 186 THR A N 1
ATOM 1371 C CA . THR A 1 186 ? -2.196 5.263 -6.072 1.00 94.94 186 THR A CA 1
ATOM 1372 C C . THR A 1 186 ? -1.939 3.767 -6.263 1.00 94.94 186 THR A C 1
ATOM 1374 O O . THR A 1 186 ? -0.853 3.382 -6.696 1.00 94.94 186 THR A O 1
ATOM 1377 N N . ILE A 1 187 ? -2.942 2.924 -5.996 1.00 94.81 187 ILE A N 1
ATOM 1378 C CA . ILE A 1 187 ? -2.858 1.470 -6.204 1.00 94.81 187 ILE A CA 1
ATOM 1379 C C . ILE A 1 187 ? -2.642 1.154 -7.688 1.00 94.81 187 ILE A C 1
ATOM 1381 O O . ILE A 1 187 ? -1.735 0.393 -8.028 1.00 94.81 187 ILE A O 1
ATOM 1385 N N . ALA A 1 188 ? -3.426 1.775 -8.575 1.00 97.12 188 ALA A N 1
ATOM 1386 C CA . ALA A 1 188 ? -3.311 1.569 -10.017 1.00 97.12 188 ALA A CA 1
ATOM 1387 C C . ALA A 1 188 ? -1.918 1.949 -10.549 1.00 97.12 188 ALA A C 1
ATOM 1389 O O . ALA A 1 188 ? -1.315 1.186 -11.302 1.00 97.12 188 ALA A O 1
ATOM 1390 N N . LEU A 1 189 ? -1.368 3.085 -10.111 1.00 97.19 189 LEU A N 1
ATOM 1391 C CA . LEU A 1 189 ? -0.018 3.524 -10.480 1.00 97.19 189 LEU A CA 1
ATOM 1392 C C . LEU A 1 189 ? 1.077 2.603 -9.929 1.00 97.19 189 LEU A C 1
ATOM 1394 O O . LEU A 1 189 ? 2.059 2.342 -10.622 1.00 97.19 189 LEU A O 1
ATOM 1398 N N . GLY A 1 190 ? 0.909 2.078 -8.712 1.00 96.75 190 GLY A N 1
ATOM 1399 C CA . GLY A 1 190 ? 1.824 1.085 -8.146 1.00 96.75 190 GLY A CA 1
ATOM 1400 C C . GLY A 1 190 ? 1.887 -0.184 -9.001 1.00 96.75 190 GLY A C 1
ATOM 1401 O O . GLY A 1 190 ? 2.973 -0.632 -9.366 1.00 96.75 190 GLY A O 1
ATOM 1402 N N . ILE A 1 191 ? 0.727 -0.719 -9.396 1.00 97.62 191 ILE A N 1
ATOM 1403 C CA . ILE A 1 191 ? 0.633 -1.884 -10.293 1.00 97.62 191 ILE A CA 1
ATOM 1404 C C . ILE A 1 191 ? 1.240 -1.565 -11.666 1.00 97.62 191 ILE A C 1
ATOM 1406 O O . ILE A 1 191 ? 2.012 -2.365 -12.204 1.00 97.62 191 ILE A O 1
ATOM 1410 N N . ALA A 1 192 ? 0.937 -0.388 -12.222 1.00 97.88 192 ALA A N 1
ATOM 1411 C CA . ALA A 1 192 ? 1.496 0.055 -13.495 1.00 97.88 192 ALA A CA 1
ATOM 1412 C C . ALA A 1 192 ? 3.032 0.109 -13.451 1.00 97.88 192 ALA A C 1
ATOM 1414 O O . ALA A 1 192 ? 3.674 -0.389 -14.369 1.00 97.88 192 ALA A O 1
ATOM 1415 N N . SER A 1 193 ? 3.623 0.614 -12.362 1.00 98.12 193 SER A N 1
ATOM 1416 C CA . SER A 1 193 ? 5.081 0.694 -12.181 1.00 98.12 193 SER A CA 1
ATOM 1417 C C . SER A 1 193 ? 5.781 -0.672 -12.216 1.00 98.12 193 SER A C 1
ATOM 1419 O O . SER A 1 193 ? 6.812 -0.836 -12.878 1.00 98.12 193 SER A O 1
ATOM 1421 N N . PHE A 1 194 ? 5.215 -1.682 -11.549 1.00 97.81 194 PHE A N 1
ATOM 1422 C CA . PHE A 1 194 ? 5.747 -3.047 -11.629 1.00 97.81 194 PHE A CA 1
ATOM 1423 C C . PHE A 1 194 ? 5.540 -3.655 -13.016 1.00 97.81 194 PHE A C 1
ATOM 1425 O O . PHE A 1 194 ? 6.433 -4.310 -13.545 1.00 97.81 194 PHE A O 1
ATOM 1432 N N . THR A 1 195 ? 4.397 -3.394 -13.647 1.00 98.06 195 THR A N 1
ATOM 1433 C CA . THR A 1 195 ? 4.110 -3.888 -15.001 1.00 98.06 195 THR A CA 1
ATOM 1434 C C . THR A 1 195 ? 5.117 -3.339 -16.014 1.00 98.06 195 THR A C 1
ATOM 1436 O O . THR A 1 195 ? 5.671 -4.096 -16.814 1.00 98.06 195 THR A O 1
ATOM 1439 N N . THR A 1 196 ? 5.435 -2.043 -15.942 1.00 97.75 196 THR A N 1
ATOM 1440 C CA . THR A 1 196 ? 6.441 -1.423 -16.813 1.00 97.75 196 THR A CA 1
ATOM 1441 C C . THR A 1 196 ? 7.844 -1.981 -16.599 1.00 97.75 196 THR A C 1
ATOM 1443 O O . THR A 1 196 ? 8.596 -2.062 -17.565 1.00 97.75 196 THR A O 1
ATOM 1446 N N . PHE A 1 197 ? 8.191 -2.436 -15.388 1.00 97.38 197 PHE A N 1
ATOM 1447 C CA . PHE A 1 197 ? 9.473 -3.104 -15.140 1.00 97.38 197 PHE A CA 1
ATOM 1448 C C . PHE A 1 197 ? 9.596 -4.398 -15.957 1.00 97.38 197 PHE A C 1
ATOM 1450 O O . PHE A 1 197 ? 10.591 -4.606 -16.653 1.00 97.38 197 PHE A O 1
ATOM 1457 N N . PHE A 1 198 ? 8.567 -5.250 -15.935 1.00 97.56 198 PHE A N 1
ATOM 1458 C CA . PHE A 1 198 ? 8.575 -6.499 -16.702 1.00 97.56 198 PHE A CA 1
ATOM 1459 C C . PHE A 1 198 ? 8.560 -6.250 -18.215 1.00 97.56 198 PHE A C 1
ATOM 1461 O O . PHE A 1 198 ? 9.314 -6.894 -18.945 1.00 97.56 198 PHE A O 1
ATOM 1468 N N . ILE A 1 199 ? 7.762 -5.285 -18.689 1.00 97.06 199 ILE A N 1
ATOM 1469 C CA . ILE A 1 199 ? 7.721 -4.910 -20.113 1.00 97.06 199 ILE A CA 1
ATOM 1470 C C . ILE A 1 199 ? 9.074 -4.343 -20.566 1.00 97.06 199 ILE A C 1
ATOM 1472 O O . ILE A 1 199 ? 9.594 -4.754 -21.604 1.00 97.06 199 ILE A O 1
ATOM 1476 N N . GLY A 1 200 ? 9.676 -3.442 -19.784 1.00 95.88 200 GLY A N 1
ATOM 1477 C CA . GLY A 1 200 ? 10.988 -2.859 -20.070 1.00 95.88 200 GLY A CA 1
ATOM 1478 C C . GLY A 1 200 ? 12.097 -3.907 -20.094 1.00 95.88 200 GLY A C 1
ATOM 1479 O O . GLY A 1 200 ? 12.915 -3.923 -21.020 1.00 95.88 200 GLY A O 1
ATOM 1480 N N . GLY A 1 201 ? 12.073 -4.842 -19.141 1.00 95.38 201 GLY A N 1
ATOM 1481 C CA . GLY A 1 201 ? 12.982 -5.985 -19.095 1.00 95.38 201 GLY A CA 1
ATOM 1482 C C . GLY A 1 201 ? 12.845 -6.885 -20.320 1.00 95.38 201 GLY A C 1
ATOM 1483 O O . GLY A 1 201 ? 13.842 -7.173 -20.980 1.00 95.38 201 GLY A O 1
ATOM 1484 N N . TYR A 1 202 ? 11.617 -7.263 -20.683 1.00 94.88 202 TYR A N 1
ATOM 1485 C CA . TYR A 1 202 ? 11.358 -8.083 -21.869 1.00 94.88 202 TYR A CA 1
ATOM 1486 C C . TYR A 1 202 ? 11.768 -7.377 -23.167 1.00 94.88 202 TYR A C 1
ATOM 1488 O O . TYR A 1 202 ? 12.427 -7.979 -24.016 1.00 94.88 202 TYR A O 1
ATOM 1496 N N . SER A 1 203 ? 11.443 -6.089 -23.310 1.00 92.19 203 SER A N 1
ATOM 1497 C CA . SER A 1 203 ? 11.843 -5.279 -24.465 1.00 92.19 203 SER A CA 1
ATOM 1498 C C . SER A 1 203 ? 13.362 -5.258 -24.622 1.00 92.19 203 SER A C 1
ATOM 1500 O O . SER A 1 203 ? 13.880 -5.573 -25.693 1.00 92.19 203 SER A O 1
ATOM 1502 N N . THR A 1 204 ? 14.076 -4.957 -23.538 1.00 92.81 204 THR A N 1
ATOM 1503 C CA . THR A 1 204 ? 15.544 -4.923 -23.500 1.00 92.81 204 THR A CA 1
ATOM 1504 C C . THR A 1 204 ? 16.143 -6.285 -23.835 1.00 92.81 204 THR A C 1
ATOM 1506 O O . THR A 1 204 ? 17.033 -6.384 -24.676 1.00 92.81 204 THR A O 1
ATOM 1509 N N . TYR A 1 205 ? 15.624 -7.352 -23.225 1.00 92.06 205 TYR A N 1
ATOM 1510 C CA . TYR A 1 205 ? 16.062 -8.715 -23.501 1.00 92.06 205 TYR A CA 1
ATOM 1511 C C . TYR A 1 205 ? 15.877 -9.074 -24.978 1.00 92.06 205 TYR A C 1
ATOM 1513 O O . TYR A 1 205 ? 16.805 -9.558 -25.619 1.00 92.06 205 TYR A O 1
ATOM 1521 N N . SER A 1 206 ? 14.707 -8.775 -25.547 1.00 89.81 206 SER A N 1
ATOM 1522 C CA . SER A 1 206 ? 14.409 -9.060 -26.953 1.00 89.81 206 SER A CA 1
ATOM 1523 C C . SER A 1 206 ? 15.293 -8.275 -27.926 1.00 89.81 206 SER A C 1
ATOM 1525 O O . SER A 1 206 ? 15.592 -8.777 -29.007 1.00 89.81 206 SER A O 1
ATOM 1527 N N . ALA A 1 207 ? 15.736 -7.074 -27.539 1.00 87.50 207 ALA A N 1
ATOM 1528 C CA . ALA A 1 207 ? 16.655 -6.256 -28.322 1.00 87.50 207 ALA A CA 1
ATOM 1529 C C . ALA A 1 207 ? 18.053 -6.879 -28.398 1.00 87.50 207 ALA A C 1
ATOM 1531 O O . ALA A 1 207 ? 18.681 -6.837 -29.448 1.00 87.50 207 ALA A O 1
ATOM 1532 N N . ILE A 1 208 ? 18.518 -7.466 -27.293 1.00 85.12 208 ILE A N 1
ATOM 1533 C CA . ILE A 1 208 ? 19.855 -8.061 -27.189 1.00 85.12 208 ILE A CA 1
ATOM 1534 C C . ILE A 1 208 ? 19.869 -9.488 -27.755 1.00 85.12 208 ILE A C 1
ATOM 1536 O O . ILE A 1 208 ? 20.817 -9.877 -28.429 1.00 85.12 208 ILE A O 1
ATOM 1540 N N . ALA A 1 209 ? 18.824 -10.277 -27.496 1.00 85.75 209 ALA A N 1
ATOM 1541 C CA . ALA A 1 209 ? 18.777 -11.694 -27.856 1.00 85.75 209 ALA A CA 1
ATOM 1542 C C . ALA A 1 209 ? 18.449 -11.955 -29.336 1.00 85.75 209 ALA A C 1
ATOM 1544 O O . ALA A 1 209 ? 18.767 -13.030 -29.843 1.00 85.75 209 ALA A O 1
ATOM 1545 N N . LYS A 1 210 ? 17.802 -11.011 -30.036 1.00 76.69 210 LYS A N 1
ATOM 1546 C CA . LYS A 1 210 ? 17.480 -11.144 -31.466 1.00 76.69 210 LYS A CA 1
ATOM 1547 C C . LYS A 1 210 ? 18.424 -10.267 -32.303 1.00 76.69 210 LYS A C 1
ATOM 1549 O O . LYS A 1 210 ? 18.209 -9.053 -32.333 1.00 76.69 210 LYS A O 1
ATOM 1554 N N . PRO A 1 211 ? 19.437 -10.834 -32.988 1.00 57.97 211 PRO A N 1
ATOM 1555 C CA . PRO A 1 211 ? 20.279 -10.063 -33.903 1.00 57.97 211 PRO A CA 1
ATOM 1556 C C . PRO A 1 211 ? 19.438 -9.450 -35.036 1.00 57.97 211 PRO A C 1
ATOM 1558 O O . PRO A 1 211 ? 18.433 -10.022 -35.458 1.00 57.97 211 PRO A O 1
ATOM 1561 N N . SER A 1 212 ? 19.814 -8.257 -35.503 1.00 57.16 212 SER A N 1
ATOM 1562 C CA . SER A 1 212 ? 19.141 -7.569 -36.610 1.00 57.16 212 SER A CA 1
ATOM 1563 C C . SER A 1 212 ? 19.349 -8.320 -37.931 1.00 57.16 212 SER A C 1
ATOM 1565 O O . SER A 1 212 ? 20.474 -8.616 -38.314 1.00 57.16 212 SER A O 1
ATOM 1567 N N . GLU A 1 213 ? 18.264 -8.584 -38.666 1.00 55.19 213 GLU A N 1
ATOM 1568 C CA . GLU A 1 213 ? 18.286 -9.240 -39.989 1.00 55.19 213 GLU A CA 1
ATOM 1569 C C . GLU A 1 213 ? 18.795 -8.334 -41.129 1.00 55.19 213 GLU A C 1
ATOM 1571 O O . GLU A 1 213 ? 18.598 -8.639 -42.301 1.00 55.19 213 GLU A O 1
ATOM 1576 N N . THR A 1 214 ? 19.431 -7.199 -40.835 1.00 55.00 214 THR A N 1
ATOM 1577 C CA . THR A 1 214 ? 20.002 -6.343 -41.883 1.00 55.00 214 THR A CA 1
ATOM 1578 C C . THR A 1 214 ? 21.201 -7.047 -42.524 1.00 55.00 214 THR A C 1
ATOM 1580 O O . THR A 1 214 ? 22.206 -7.245 -41.834 1.00 55.00 214 THR A O 1
ATOM 1583 N N . PRO A 1 215 ? 21.143 -7.413 -43.822 1.00 47.84 215 PRO A N 1
ATOM 1584 C CA . PRO A 1 215 ? 22.283 -7.996 -44.510 1.00 47.84 215 PRO A CA 1
ATOM 1585 C C . PRO A 1 215 ? 23.423 -6.984 -44.498 1.00 47.84 215 PRO A C 1
ATOM 1587 O O . PRO A 1 215 ? 23.227 -5.816 -44.836 1.00 47.84 215 PRO A O 1
ATOM 1590 N N . ILE A 1 216 ? 24.619 -7.432 -44.128 1.00 55.41 216 ILE A N 1
ATOM 1591 C CA . ILE A 1 216 ? 25.839 -6.651 -44.305 1.00 55.41 216 ILE A CA 1
ATOM 1592 C C . ILE A 1 216 ? 26.030 -6.499 -45.819 1.00 55.41 216 ILE A C 1
ATOM 1594 O O . ILE A 1 216 ? 26.536 -7.401 -46.483 1.00 55.41 216 ILE A O 1
ATOM 1598 N N . THR A 1 217 ? 25.580 -5.389 -46.405 1.00 54.34 217 THR A N 1
ATOM 1599 C CA . THR A 1 217 ? 25.967 -5.025 -47.770 1.00 54.34 217 THR A CA 1
ATOM 1600 C C . THR A 1 217 ? 27.462 -4.750 -47.754 1.00 54.34 217 THR A C 1
ATOM 1602 O O . THR A 1 217 ? 27.905 -3.687 -47.322 1.00 54.34 217 THR A O 1
ATOM 1605 N N . TYR A 1 218 ? 28.247 -5.735 -48.187 1.00 51.31 218 TYR A N 1
ATOM 1606 C CA . TYR A 1 218 ? 29.670 -5.575 -48.445 1.00 51.31 218 TYR A CA 1
ATOM 1607 C C . TYR A 1 218 ? 29.850 -4.469 -49.487 1.00 51.31 218 TYR A C 1
ATOM 1609 O O . TYR A 1 218 ? 29.582 -4.671 -50.671 1.00 51.31 218 TYR A O 1
ATOM 1617 N N . VAL A 1 219 ? 30.302 -3.293 -49.055 1.00 59.22 219 VAL A N 1
ATOM 1618 C CA . VAL A 1 219 ? 30.790 -2.266 -49.975 1.00 59.22 219 VAL A CA 1
ATOM 1619 C C . VAL A 1 219 ? 32.063 -2.826 -50.601 1.00 59.22 219 VAL A C 1
ATOM 1621 O O . VAL A 1 219 ? 33.107 -2.907 -49.955 1.00 59.22 219 VAL A O 1
ATOM 1624 N N . THR A 1 220 ? 31.963 -3.291 -51.844 1.00 57.31 220 THR A N 1
ATOM 1625 C CA . THR A 1 220 ? 33.125 -3.729 -52.618 1.00 57.31 220 THR A CA 1
ATOM 1626 C C . THR A 1 220 ? 34.010 -2.504 -52.852 1.00 57.31 220 THR A C 1
ATOM 1628 O O . THR A 1 220 ? 33.503 -1.494 -53.347 1.00 57.31 220 THR A O 1
ATOM 1631 N N . PRO A 1 221 ? 35.309 -2.533 -52.505 1.00 59.00 221 PRO A N 1
ATOM 1632 C CA . PRO A 1 221 ? 36.177 -1.405 -52.786 1.00 59.00 221 PRO A CA 1
ATOM 1633 C C . PRO A 1 221 ? 36.303 -1.279 -54.304 1.00 59.00 221 PRO A C 1
ATOM 1635 O O . PRO A 1 221 ? 36.804 -2.181 -54.976 1.00 59.00 221 PRO A O 1
ATOM 1638 N N . GLN A 1 222 ? 35.817 -0.163 -54.847 1.00 58.12 222 GLN A N 1
ATOM 1639 C CA . GLN A 1 222 ? 36.110 0.253 -56.212 1.00 58.12 222 GLN A CA 1
ATOM 1640 C C . GLN A 1 222 ? 37.634 0.394 -56.324 1.00 58.12 222 GLN A C 1
ATOM 1642 O O . GLN A 1 222 ? 38.217 1.358 -55.828 1.00 58.12 222 GLN A O 1
ATOM 1647 N N . ARG A 1 223 ? 38.296 -0.595 -56.936 1.00 54.19 223 ARG A N 1
ATOM 1648 C CA . ARG A 1 223 ? 39.659 -0.437 -57.453 1.00 54.19 223 ARG A CA 1
ATOM 1649 C C . ARG A 1 223 ? 39.573 0.555 -58.613 1.00 54.19 223 ARG A C 1
ATOM 1651 O O . ARG A 1 223 ? 39.287 0.157 -59.737 1.00 54.19 223 ARG A O 1
ATOM 1658 N N . GLY A 1 224 ? 39.760 1.837 -58.312 1.00 62.06 224 GLY A N 1
ATOM 1659 C CA . GLY A 1 224 ? 40.037 2.852 -59.324 1.00 62.06 224 GLY A CA 1
ATOM 1660 C C . GLY A 1 224 ? 41.418 2.594 -59.920 1.00 62.06 224 GLY A C 1
ATOM 1661 O O . GLY A 1 224 ? 42.390 2.485 -59.167 1.00 62.06 224 GLY A O 1
ATOM 1662 N N . GLY A 1 225 ? 41.454 2.401 -61.239 1.00 52.41 225 GLY A N 1
ATOM 1663 C CA . GLY A 1 225 ? 42.669 2.385 -62.055 1.00 52.41 225 GLY A CA 1
ATOM 1664 C C . GLY A 1 225 ? 43.110 3.776 -62.479 1.00 52.41 225 GLY A C 1
ATOM 1665 O O . GLY A 1 225 ? 42.418 4.757 -62.123 1.00 52.41 225 GLY A O 1
#